Protein AF-A0A8S4AU99-F1 (afdb_monomer_lite)

Organism: NCBI:txid238744

Radius of gyration: 26.66 Å; chains: 1; bounding box: 65×85×86 Å

Sequence (370 aa):
MPTTNRIISEPRKADKIKKSKTGKPPAEKIPVYEPNIPEPKRRADLIKFWINLSMDDRTANKALWITEGGAKVARMTDSVTCPVLDRPERYEYAPQVLCKEGIMGFRGYWEVDFSGWVVVGVAYEGAGRRNIDGPCGFGENEESWGLEWSGSSYHVWHKGQNTAITDIPKFSTIGVYLDQPAGILKFYAVEEVKGGEESTGAREVKLLQQIRSTFKEKMVPDWIHLSLDEKTANKMLWISDSGSKVCRKNREISPVLDRPERYECSPQVVCKEQIWNSRAYWEVTHTGWVVIGATYEDAGRRAESGQCGLGENEESWGLCWSGMRYEVWFTGVHKDISNIPFFSTIGVYIDQPAGIISYYAVTCEGTQRE

Secondary structure (DSSP, 8-state):
-------PPPPPPPP----PPPPPPPPP-PPPP-TTPPPP-SHHHHGGGB----B-TTTS-TTEEEEGGGTEEEEPPTT----PPP-TTS-SSSS---BS--BSSSEEEEEEE--SSEEEEEEETT---STTSS--STTTSTTEEEEEE-SSSEEEEETTEEEEE-S-PPPSEEEEEEETTTTEEEEEEEEE---SSS----EEEEEEEEEE----S-EEE------B-TTTS-TTEEE-TTSS-EEE-SS--------TTS-SSS----BSS---SSEEEEEEE--SS-EEEEE-TT---SGGGS--STTSSTTEEEEEE-SSSEEEEETTEEEEETT----SEEEEEEEGGGTEEEEEE-----S---

Foldseek 3Di:
DDDDDDDDDDDDDDDDDDDDDDDDPDDDDADDDDPPDDDDDKPVRQCVQEDDWFWDLQAAEQQKDADDRRNAIAGHDPQDGHPDDDHQNYQHPDRWTWTPDWDDNFKYKDKAFDDDKDKKWKFFSPQHRYCVSPDRDAQCCQGHWIWIDGVQFIWTHHVNDIDTQPPDDDARMKMWIDPQQQQKIWIWRKDFDDDPPPDDRDIITDTRDMDGDNRDHIMIIIHHDFAWDPLAFEQQWDAPPRRPDIDGHDPDGHPDDNDQNYAYPDRDTGGPDDDPQAKDKDKDQADDWDWDWDFDSPQDRDPVRPDHDALLQQGHWTWIDPPQFIWIHHHRDIDTDPPDDDARMKMWIDDVVVVDIDIDRGDPDPDDDD

pLDDT: mean 72.45, std 17.87, range [27.23, 95.94]

Structure (mmCIF, N/CA/C/O backbone):
data_AF-A0A8S4AU99-F1
#
_entry.id   AF-A0A8S4AU99-F1
#
loop_
_atom_site.group_PDB
_atom_site.id
_atom_site.type_symbol
_atom_site.label_atom_id
_atom_site.label_alt_id
_atom_site.label_comp_id
_atom_site.label_asym_id
_atom_site.label_entity_id
_atom_site.label_seq_id
_atom_site.pdbx_PDB_ins_code
_atom_site.Cartn_x
_atom_site.Cartn_y
_atom_site.Cartn_z
_atom_site.occupancy
_atom_site.B_iso_or_equiv
_atom_site.auth_seq_id
_atom_site.auth_comp_id
_atom_site.auth_asym_id
_atom_site.auth_atom_id
_atom_site.pdbx_PDB_model_num
ATOM 1 N N . MET A 1 1 ? 13.897 -63.718 -58.866 1.00 27.23 1 MET A N 1
ATOM 2 C CA . MET A 1 1 ? 13.607 -64.092 -57.460 1.00 27.23 1 MET A CA 1
ATOM 3 C C . MET A 1 1 ? 13.003 -62.872 -56.750 1.00 27.23 1 MET A C 1
ATOM 5 O O . MET A 1 1 ? 13.193 -61.782 -57.282 1.00 27.23 1 MET A O 1
ATOM 9 N N . PRO A 1 2 ? 12.232 -63.028 -55.654 1.00 38.88 2 PRO A N 1
ATOM 10 C CA . PRO A 1 2 ? 11.671 -61.908 -54.861 1.00 38.88 2 PRO A CA 1
ATOM 11 C C . PRO A 1 2 ? 12.783 -61.184 -54.049 1.00 38.88 2 PRO A C 1
ATOM 13 O O . PRO A 1 2 ? 13.935 -61.596 -54.154 1.00 38.88 2 PRO A O 1
ATOM 16 N N . THR A 1 3 ? 12.593 -60.105 -53.266 1.00 28.48 3 THR A N 1
ATOM 17 C CA . THR A 1 3 ? 11.414 -59.444 -52.616 1.00 28.48 3 THR A CA 1
ATOM 18 C C . THR A 1 3 ? 11.691 -57.891 -52.570 1.00 28.48 3 THR A C 1
ATOM 20 O O . THR A 1 3 ? 12.638 -57.477 -53.228 1.00 28.48 3 THR A O 1
ATOM 23 N N . THR A 1 4 ? 11.019 -56.903 -51.931 1.00 31.98 4 THR A N 1
ATOM 24 C CA . THR A 1 4 ? 10.083 -56.779 -50.777 1.00 31.98 4 THR A CA 1
ATOM 25 C C . THR A 1 4 ? 9.266 -55.452 -50.811 1.00 31.98 4 THR A C 1
ATOM 27 O O . THR A 1 4 ? 9.639 -54.512 -51.501 1.00 31.98 4 THR A O 1
ATOM 30 N N . ASN A 1 5 ? 8.193 -55.387 -50.005 1.00 28.52 5 ASN A N 1
ATOM 31 C CA . ASN A 1 5 ? 7.402 -54.256 -49.439 1.00 28.52 5 ASN A CA 1
ATOM 32 C C . ASN A 1 5 ? 8.064 -52.845 -49.393 1.00 28.52 5 ASN A C 1
ATOM 34 O O . ASN A 1 5 ? 9.260 -52.739 -49.146 1.00 28.52 5 ASN A O 1
ATOM 38 N N . ARG A 1 6 ? 7.333 -51.713 -49.472 1.00 29.39 6 ARG A N 1
ATOM 39 C CA . ARG A 1 6 ? 6.205 -51.258 -48.606 1.00 29.39 6 ARG A CA 1
ATOM 40 C C . ARG A 1 6 ? 5.215 -50.342 -49.365 1.00 29.39 6 ARG A C 1
ATOM 42 O O . ARG A 1 6 ? 5.647 -49.503 -50.138 1.00 29.39 6 ARG A O 1
ATOM 49 N N . ILE A 1 7 ? 3.900 -50.588 -49.297 1.00 32.59 7 ILE A N 1
ATOM 50 C CA . ILE A 1 7 ? 2.902 -50.035 -48.337 1.00 32.59 7 ILE A CA 1
ATOM 51 C C . ILE A 1 7 ? 2.692 -48.511 -48.463 1.00 32.59 7 ILE A C 1
ATOM 53 O O . ILE A 1 7 ? 3.580 -47.722 -48.160 1.00 32.59 7 ILE A O 1
ATOM 57 N N . ILE A 1 8 ? 1.470 -48.134 -48.862 1.00 33.22 8 ILE A N 1
ATOM 58 C CA . ILE A 1 8 ? 0.959 -46.762 -49.039 1.00 33.22 8 ILE A CA 1
ATOM 59 C C . ILE A 1 8 ? 0.275 -46.295 -47.741 1.00 33.22 8 ILE A C 1
ATOM 61 O O . ILE A 1 8 ? -0.344 -47.097 -47.046 1.00 33.22 8 ILE A O 1
ATOM 65 N N . SER A 1 9 ? 0.372 -45.004 -47.415 1.00 30.64 9 SER A N 1
ATOM 66 C CA . SER A 1 9 ? -0.235 -44.388 -46.224 1.00 30.64 9 SER A CA 1
ATOM 67 C C . SER A 1 9 ? -1.614 -43.764 -46.495 1.00 30.64 9 SER A C 1
ATOM 69 O O . SER A 1 9 ? -1.749 -42.954 -47.412 1.00 30.64 9 SER A O 1
ATOM 71 N N . GLU A 1 10 ? -2.601 -44.054 -45.647 1.00 30.95 10 GLU A N 1
ATOM 72 C CA . GLU A 1 10 ? -3.920 -43.397 -45.647 1.00 30.95 10 GLU A CA 1
ATOM 73 C C . GLU A 1 10 ? -3.901 -41.962 -45.057 1.00 30.95 10 GLU A C 1
ATOM 75 O O . GLU A 1 10 ? -3.044 -41.641 -44.226 1.00 30.95 10 GLU A O 1
ATOM 80 N N . PRO A 1 11 ? -4.856 -41.085 -45.437 1.00 32.28 11 PRO A N 1
ATOM 81 C CA . PRO A 1 11 ? -4.987 -39.739 -44.877 1.00 32.28 11 PRO A CA 1
ATOM 82 C C . PRO A 1 11 ? -5.592 -39.732 -43.460 1.00 32.28 11 PRO A C 1
ATOM 84 O O . PRO A 1 11 ? -6.399 -40.581 -43.082 1.00 32.28 11 PRO A O 1
ATOM 87 N N . ARG A 1 12 ? -5.225 -38.719 -42.663 1.00 30.80 12 ARG A N 1
ATOM 88 C CA . ARG A 1 12 ? -5.633 -38.586 -41.252 1.00 30.80 12 ARG A CA 1
ATOM 89 C C . ARG A 1 12 ? -7.130 -38.280 -41.107 1.00 30.80 12 ARG A C 1
ATOM 91 O O . ARG A 1 12 ? -7.654 -37.395 -41.780 1.00 30.80 12 ARG A O 1
ATOM 98 N N . LYS A 1 13 ? -7.796 -38.947 -40.156 1.00 31.39 13 LYS A N 1
ATOM 99 C CA . LYS A 1 13 ? -9.152 -38.588 -39.702 1.00 31.39 13 LYS A CA 1
ATOM 100 C C . LYS A 1 13 ? -9.137 -37.238 -38.974 1.00 31.39 13 LYS A C 1
ATOM 102 O O . LYS A 1 13 ? -8.178 -36.921 -38.275 1.00 31.39 13 LYS A O 1
ATOM 107 N N . ALA A 1 14 ? -10.217 -36.473 -39.118 1.00 31.61 14 ALA A N 1
ATOM 108 C CA . ALA A 1 14 ? -10.434 -35.225 -38.392 1.00 31.61 14 ALA A CA 1
ATOM 109 C C . ALA A 1 14 ? -11.326 -35.466 -37.165 1.00 31.61 14 ALA A C 1
ATOM 111 O O . ALA A 1 14 ? -12.480 -35.873 -37.317 1.00 31.61 14 ALA A O 1
ATOM 112 N N . ASP A 1 15 ? -10.809 -35.180 -35.969 1.00 32.09 15 ASP A N 1
ATOM 113 C CA . ASP A 1 15 ? -11.562 -35.287 -34.718 1.00 32.09 15 ASP A CA 1
ATOM 114 C C . ASP A 1 15 ? -12.138 -33.943 -34.255 1.00 32.09 15 ASP A C 1
ATOM 116 O O . ASP A 1 15 ? -11.534 -32.878 -34.399 1.00 32.09 15 ASP A O 1
ATOM 120 N N . LYS A 1 16 ? -13.358 -33.990 -33.714 1.00 30.78 16 LYS A N 1
ATOM 121 C CA . LYS A 1 16 ? -14.162 -32.799 -33.409 1.00 30.78 16 LYS A CA 1
ATOM 122 C C . LYS A 1 16 ? -13.899 -32.306 -31.988 1.00 30.78 16 LYS A C 1
ATOM 124 O O . LYS A 1 16 ? -14.446 -32.856 -31.032 1.00 30.78 16 LYS A O 1
ATOM 129 N N . ILE A 1 17 ? -13.148 -31.211 -31.850 1.00 31.06 17 ILE A N 1
ATOM 130 C CA . ILE A 1 17 ? -12.998 -30.510 -30.567 1.00 31.06 17 ILE A CA 1
ATOM 131 C C . ILE A 1 17 ? -14.374 -29.997 -30.109 1.00 31.06 17 ILE A C 1
ATOM 133 O O . ILE A 1 17 ? -14.961 -29.094 -30.708 1.00 31.06 17 ILE A O 1
ATOM 137 N N . LYS A 1 18 ? -14.899 -30.580 -29.026 1.00 31.16 18 LYS A N 1
ATOM 138 C CA . LYS A 1 18 ? -16.111 -30.092 -28.356 1.00 31.16 18 LYS A CA 1
ATOM 139 C C . LYS A 1 18 ? -15.797 -28.757 -27.680 1.00 31.16 18 LYS A C 1
ATOM 141 O O . LYS A 1 18 ? -14.946 -28.713 -26.797 1.00 31.16 18 LYS A O 1
ATOM 146 N N . LYS A 1 19 ? -16.524 -27.691 -28.032 1.00 29.27 19 LYS A N 1
ATOM 147 C CA . LYS A 1 19 ? -16.517 -26.446 -27.247 1.00 29.27 19 LYS A CA 1
ATOM 148 C C . LYS A 1 19 ? -17.006 -26.752 -25.828 1.00 29.27 19 LYS A C 1
ATOM 150 O O . LYS A 1 19 ? -18.176 -27.091 -25.645 1.00 29.27 19 LYS A O 1
ATOM 155 N N . SER A 1 20 ? -16.131 -26.625 -24.835 1.00 27.70 20 SER A N 1
ATOM 156 C CA . SER A 1 20 ? -16.547 -26.535 -23.438 1.00 27.70 20 SER A CA 1
ATOM 157 C C . SER A 1 20 ? -17.371 -25.258 -23.251 1.00 27.70 20 SER A C 1
ATOM 159 O O . SER A 1 20 ? -17.060 -24.208 -23.815 1.00 27.70 20 SER A O 1
ATOM 161 N N . LYS A 1 21 ? -18.459 -25.341 -22.480 1.00 32.44 21 LYS A N 1
ATOM 162 C CA . LYS A 1 21 ? -19.180 -24.141 -22.046 1.00 32.44 21 LYS A CA 1
ATOM 163 C C . LYS A 1 21 ? -18.336 -23.468 -20.970 1.00 32.44 21 LYS A C 1
ATOM 165 O O . LYS A 1 21 ? -18.027 -24.106 -19.967 1.00 32.44 21 LYS A O 1
ATOM 170 N N . THR A 1 22 ? -17.981 -22.203 -21.167 1.00 30.56 22 THR A N 1
ATOM 171 C CA . THR A 1 22 ? -17.376 -21.381 -20.118 1.00 30.56 22 THR A CA 1
ATOM 172 C C . THR A 1 22 ? -18.358 -21.265 -18.955 1.00 30.56 22 THR A C 1
ATOM 174 O O . THR A 1 22 ? -19.468 -20.754 -19.106 1.00 30.56 22 THR A O 1
ATOM 177 N N . GLY A 1 23 ? -17.971 -21.797 -17.796 1.00 31.23 23 GLY A N 1
ATOM 178 C CA . GLY A 1 23 ? -18.739 -21.620 -16.571 1.00 31.23 23 GLY A CA 1
ATOM 179 C C . GLY A 1 23 ? -18.738 -20.147 -16.176 1.00 31.23 23 GLY A C 1
ATOM 180 O O . GLY A 1 23 ? -17.686 -19.510 -16.167 1.00 31.23 23 GLY A O 1
ATOM 181 N N . LYS A 1 24 ? -19.912 -19.606 -15.840 1.00 31.83 24 LYS A N 1
ATOM 182 C CA . LYS A 1 24 ? -20.001 -18.326 -15.127 1.00 31.83 24 LYS A CA 1
ATOM 183 C C . LYS A 1 24 ? -19.237 -18.487 -13.798 1.00 31.83 24 LYS A C 1
ATOM 185 O O . LYS A 1 24 ? -19.413 -19.539 -13.175 1.00 31.83 24 LYS A O 1
ATOM 190 N N . PRO A 1 25 ? -18.404 -17.521 -13.364 1.00 32.78 25 PRO A N 1
ATOM 191 C CA . PRO A 1 25 ? -17.735 -17.622 -12.069 1.00 32.78 25 PRO A CA 1
ATOM 192 C C . PRO A 1 25 ? -18.773 -17.822 -10.951 1.00 32.78 25 PRO A C 1
ATOM 194 O O . PRO A 1 25 ? -19.897 -17.312 -11.071 1.00 32.78 25 PRO A O 1
ATOM 197 N N . PRO A 1 26 ? -18.445 -18.589 -9.895 1.00 35.19 26 PRO A N 1
ATOM 198 C CA . PRO A 1 26 ? -19.359 -18.795 -8.782 1.00 35.19 26 PRO A CA 1
ATOM 199 C C . PRO A 1 26 ? -19.683 -17.443 -8.143 1.00 35.19 26 PRO A C 1
ATOM 201 O O . PRO A 1 26 ? -18.787 -16.642 -7.897 1.00 35.19 26 PRO A O 1
ATOM 204 N N . ALA A 1 27 ? -20.966 -17.187 -7.886 1.00 44.88 27 ALA A N 1
ATOM 205 C CA . ALA A 1 27 ? -21.367 -15.989 -7.161 1.00 44.88 27 ALA A CA 1
ATOM 206 C C . ALA A 1 27 ? -20.804 -16.044 -5.734 1.00 44.88 27 ALA A C 1
ATOM 208 O O . ALA A 1 27 ? -20.945 -17.068 -5.056 1.00 44.88 27 ALA A O 1
ATOM 209 N N . GLU A 1 28 ? -20.185 -14.952 -5.287 1.00 49.34 28 GLU A N 1
ATOM 210 C CA . GLU A 1 28 ? -19.717 -14.823 -3.911 1.00 49.34 28 GLU A CA 1
ATOM 211 C C . GLU A 1 28 ? -20.891 -14.994 -2.945 1.00 49.34 28 GLU A C 1
ATOM 213 O O . GLU A 1 28 ? -21.946 -14.366 -3.077 1.00 49.34 28 GLU A O 1
ATOM 218 N N . LYS A 1 29 ? -20.717 -15.887 -1.970 1.00 56.94 29 LYS A N 1
ATOM 219 C CA . LYS A 1 29 ? -21.713 -16.115 -0.927 1.00 56.94 29 LYS A CA 1
ATOM 220 C C . LYS A 1 29 ? -21.550 -15.036 0.135 1.00 56.94 29 LYS A C 1
ATOM 222 O O . LYS A 1 29 ? -20.785 -15.223 1.078 1.00 56.94 29 LYS A O 1
ATOM 227 N N . ILE A 1 30 ? -22.272 -13.930 -0.036 1.00 59.91 30 ILE A N 1
ATOM 228 C CA . ILE A 1 30 ? -22.380 -12.869 0.973 1.00 59.91 30 ILE A CA 1
ATOM 229 C C . ILE A 1 30 ? -22.735 -13.516 2.330 1.00 59.91 30 ILE A C 1
ATOM 231 O O . ILE A 1 30 ? -23.702 -14.287 2.383 1.00 59.91 30 ILE A O 1
ATOM 235 N N . PRO A 1 31 ? -21.973 -13.255 3.411 1.00 67.38 31 PRO A N 1
ATOM 236 C CA . PRO A 1 31 ? -22.281 -13.781 4.738 1.00 67.38 31 PRO A CA 1
ATOM 237 C C . PRO A 1 31 ? -23.681 -13.368 5.209 1.00 67.38 31 PRO A C 1
ATOM 239 O O . PRO A 1 31 ? -24.124 -12.248 4.960 1.00 67.38 31 PRO A O 1
ATOM 242 N N . VAL A 1 32 ? -24.374 -14.258 5.925 1.00 75.12 32 VAL A N 1
ATOM 243 C CA . VAL A 1 32 ? -25.681 -13.932 6.517 1.00 75.12 32 VAL A CA 1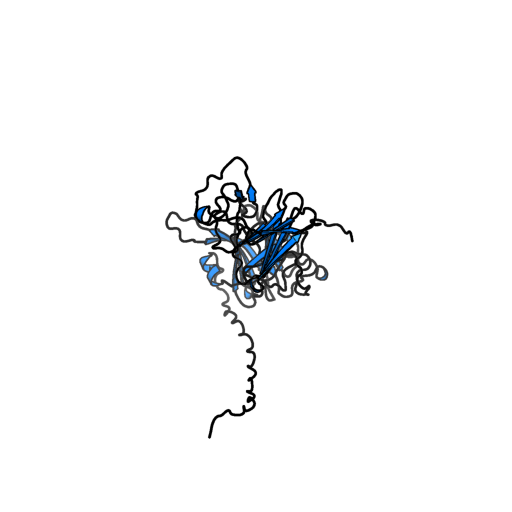
ATOM 244 C C . VAL A 1 32 ? -25.491 -12.852 7.582 1.00 75.12 32 VAL A C 1
ATOM 246 O O . VAL A 1 32 ? -24.692 -13.012 8.503 1.00 75.12 32 VAL A O 1
ATOM 249 N N . TYR A 1 33 ? -26.218 -11.743 7.452 1.00 85.56 33 TYR A N 1
ATOM 250 C CA . TYR A 1 33 ? -26.085 -10.609 8.357 1.00 85.56 33 TYR A CA 1
ATOM 251 C C . TYR A 1 33 ? -26.931 -10.770 9.624 1.00 85.56 33 TYR A C 1
ATOM 253 O O . TYR A 1 33 ? -28.161 -10.758 9.575 1.00 85.56 33 TYR A O 1
ATOM 261 N N . GLU A 1 34 ? -26.260 -10.846 10.772 1.00 83.69 34 GLU A N 1
ATOM 262 C CA . GLU A 1 34 ? -26.896 -10.814 12.090 1.00 83.69 34 GLU A CA 1
ATOM 263 C C . GLU A 1 34 ? -26.970 -9.364 12.617 1.00 83.69 34 GLU A C 1
ATOM 265 O O . GLU A 1 34 ? -25.926 -8.744 12.851 1.00 83.69 34 GLU A O 1
ATOM 270 N N . PRO A 1 35 ? -28.162 -8.772 12.808 1.00 85.25 35 PRO A N 1
ATOM 271 C CA . PRO A 1 35 ? -28.289 -7.444 13.405 1.00 85.25 35 PRO A CA 1
ATOM 272 C C . PRO A 1 35 ? -28.040 -7.478 14.923 1.00 85.25 35 PRO A C 1
ATOM 274 O O . PRO A 1 35 ? -28.258 -8.490 15.581 1.00 85.25 35 PRO A O 1
ATOM 277 N N . ASN A 1 36 ? -27.661 -6.330 15.493 1.00 81.75 36 ASN A N 1
ATOM 278 C CA . ASN A 1 36 ? -27.558 -6.093 16.944 1.00 81.75 36 ASN A CA 1
ATOM 279 C C . ASN A 1 36 ? -26.537 -6.956 17.721 1.00 81.75 36 ASN A C 1
ATOM 281 O O . ASN A 1 36 ? -26.619 -7.027 18.949 1.00 81.75 36 ASN A O 1
ATOM 285 N N . ILE A 1 37 ? -25.555 -7.575 17.054 1.00 83.75 37 ILE A N 1
ATOM 286 C CA . ILE A 1 37 ? -24.434 -8.214 17.763 1.00 83.75 37 ILE A CA 1
ATOM 287 C C . ILE A 1 37 ? -23.585 -7.160 18.509 1.00 83.75 37 ILE A C 1
ATOM 289 O O . ILE A 1 37 ? -23.495 -6.015 18.051 1.00 83.75 37 ILE A O 1
ATOM 293 N N . PRO A 1 38 ? -22.932 -7.502 19.637 1.00 82.56 38 PRO A N 1
ATOM 294 C CA . PRO A 1 38 ? -22.041 -6.576 20.334 1.00 82.56 38 PRO A CA 1
ATOM 295 C C . PRO A 1 38 ? -20.877 -6.112 19.446 1.00 82.56 38 PRO A C 1
ATOM 297 O O . PRO A 1 38 ? -20.191 -6.933 18.840 1.00 82.56 38 PRO A O 1
ATOM 300 N N . GLU A 1 39 ? -20.621 -4.800 19.399 1.00 82.06 39 GLU A N 1
ATOM 301 C CA . GLU A 1 39 ? -19.507 -4.244 18.617 1.00 82.06 39 GLU A CA 1
ATOM 302 C C . GLU A 1 39 ? -18.153 -4.816 19.098 1.00 82.06 39 GLU A C 1
ATOM 304 O O . GLU A 1 39 ? -17.866 -4.735 20.300 1.00 82.06 39 GLU A O 1
ATOM 309 N N . PRO A 1 40 ? -17.297 -5.347 18.201 1.00 83.75 40 PRO A N 1
ATOM 310 C CA . PRO A 1 40 ? -16.024 -5.956 18.582 1.00 83.75 40 PRO A CA 1
ATOM 311 C C . PRO A 1 40 ? -15.045 -4.933 19.182 1.00 83.75 40 PRO A C 1
ATOM 313 O O . PRO A 1 40 ? -14.966 -3.776 18.750 1.00 83.75 40 PRO A O 1
ATOM 316 N N . LYS A 1 41 ? -14.298 -5.367 20.208 1.00 81.00 41 LYS A N 1
ATOM 317 C CA . LYS A 1 41 ? -13.394 -4.509 21.004 1.00 81.00 41 LYS A CA 1
ATOM 318 C C . LYS A 1 41 ? -11.948 -5.000 21.095 1.00 81.00 41 LYS A C 1
ATOM 320 O O . LYS A 1 41 ? -11.081 -4.186 21.383 1.00 81.00 41 LYS A O 1
ATOM 325 N N . ARG A 1 42 ? -11.693 -6.293 20.874 1.00 84.62 42 ARG A N 1
ATOM 326 C CA . ARG A 1 42 ? -10.356 -6.914 20.879 1.00 84.62 42 ARG A CA 1
ATOM 327 C C . ARG A 1 42 ? -10.036 -7.490 19.508 1.00 84.62 42 ARG A C 1
ATOM 329 O O . ARG A 1 42 ? -10.956 -7.823 18.756 1.00 84.62 42 ARG A O 1
ATOM 336 N N . ARG A 1 43 ? -8.752 -7.700 19.205 1.00 87.19 43 ARG A N 1
ATOM 337 C CA . ARG A 1 43 ? -8.342 -8.252 17.901 1.00 87.19 43 ARG A CA 1
ATOM 338 C C . ARG A 1 43 ? -8.943 -9.640 17.652 1.00 87.19 43 ARG A C 1
ATOM 340 O O . ARG A 1 43 ? -9.435 -9.922 16.564 1.00 87.19 43 ARG A O 1
ATOM 347 N N . ALA A 1 44 ? -9.010 -10.464 18.700 1.00 85.75 44 ALA A N 1
ATOM 348 C CA . ALA A 1 44 ? -9.629 -11.791 18.674 1.00 85.75 44 ALA A CA 1
ATOM 349 C C . ALA A 1 44 ? -11.139 -11.788 18.338 1.00 85.75 44 ALA A C 1
ATOM 351 O O . ALA A 1 44 ? -11.670 -12.819 17.930 1.00 85.75 44 ALA A O 1
ATOM 352 N N . ASP A 1 45 ? -11.837 -10.656 18.488 1.00 85.81 45 ASP A N 1
ATOM 353 C CA . ASP A 1 45 ? -13.225 -10.498 18.039 1.00 85.81 45 ASP A CA 1
ATOM 354 C C . ASP A 1 45 ? -13.315 -9.945 16.614 1.00 85.81 45 ASP A C 1
ATOM 356 O O . ASP A 1 45 ? -14.204 -10.338 15.865 1.00 85.81 45 ASP A O 1
ATOM 360 N N . LEU A 1 46 ? -12.384 -9.071 16.226 1.00 86.31 46 LEU A N 1
ATOM 361 C CA . LEU A 1 46 ? -12.321 -8.468 14.892 1.00 86.31 46 LEU A CA 1
ATOM 362 C C . LEU A 1 46 ? -11.969 -9.491 13.801 1.00 86.31 46 LEU A C 1
ATOM 364 O O . LEU A 1 46 ? -12.617 -9.519 12.758 1.00 86.31 46 LEU A O 1
ATOM 368 N N . ILE A 1 47 ? -11.022 -10.398 14.072 1.00 87.31 47 ILE A N 1
ATOM 369 C CA . ILE A 1 47 ? -10.596 -11.468 13.145 1.00 87.31 47 ILE A CA 1
ATOM 370 C C . ILE A 1 47 ? -11.759 -12.394 12.734 1.00 87.31 47 ILE A C 1
ATOM 372 O O . ILE A 1 47 ? -11.724 -12.992 11.661 1.00 87.31 47 ILE A O 1
ATOM 376 N N . LYS A 1 48 ? -12.840 -12.473 13.522 1.00 83.12 48 LYS A N 1
ATOM 377 C CA . LYS A 1 48 ? -14.056 -13.239 13.174 1.00 83.12 48 LYS A CA 1
ATOM 378 C C . LYS A 1 48 ? -14.777 -12.691 11.930 1.00 83.12 48 LYS A C 1
ATOM 380 O O . LYS A 1 48 ? -15.595 -13.396 11.349 1.00 83.12 48 LYS A O 1
ATOM 385 N N . PHE A 1 49 ? -14.460 -11.459 11.526 1.00 86.19 49 PHE A N 1
ATOM 386 C CA . PHE A 1 49 ? -14.967 -10.787 10.328 1.00 86.19 49 PHE A CA 1
ATOM 387 C C . PHE A 1 49 ? -13.870 -10.579 9.271 1.00 86.19 49 PHE A C 1
ATOM 389 O O . PHE A 1 49 ? -14.040 -9.749 8.380 1.00 86.19 49 PHE A O 1
ATOM 396 N N . TRP A 1 50 ? -12.734 -11.284 9.384 1.00 87.25 50 TRP A N 1
ATOM 397 C CA . TRP A 1 50 ? -11.598 -11.118 8.478 1.00 87.25 50 TRP A CA 1
ATOM 398 C C . TRP A 1 50 ? -11.994 -11.350 7.016 1.00 87.25 50 TRP A C 1
ATOM 400 O O . TRP A 1 50 ? -12.577 -12.383 6.677 1.00 87.25 50 TRP A O 1
ATOM 410 N N . ILE A 1 51 ? -11.620 -10.411 6.150 1.00 85.88 51 ILE A N 1
ATOM 411 C CA . ILE A 1 51 ? -11.734 -10.534 4.699 1.00 85.88 51 ILE A CA 1
ATOM 412 C C . ILE A 1 51 ? -10.351 -10.490 4.056 1.00 85.88 51 ILE A C 1
ATOM 414 O O . ILE A 1 51 ? -9.491 -9.699 4.437 1.00 85.88 51 ILE A O 1
ATOM 418 N N . ASN A 1 52 ? -10.147 -11.339 3.052 1.00 81.25 52 ASN A N 1
ATOM 419 C CA . ASN A 1 52 ? -8.980 -11.242 2.186 1.00 81.25 52 ASN A CA 1
ATOM 420 C C . ASN A 1 52 ? -9.272 -10.204 1.101 1.00 81.25 52 ASN A C 1
ATOM 422 O O . ASN A 1 52 ? -10.349 -10.227 0.505 1.00 81.25 52 ASN A O 1
ATOM 426 N N . LEU A 1 53 ? -8.312 -9.319 0.856 1.00 85.19 53 LEU A N 1
ATOM 427 C CA . LEU A 1 53 ? -8.403 -8.233 -0.113 1.00 85.19 53 LEU A CA 1
ATOM 428 C C . LEU A 1 53 ? -7.291 -8.373 -1.154 1.00 85.19 53 LEU A C 1
ATOM 430 O O . LEU A 1 53 ? -6.206 -8.864 -0.843 1.00 85.19 53 LEU A O 1
ATOM 434 N N . SER A 1 54 ? -7.549 -7.931 -2.383 1.00 83.75 54 SER A N 1
ATOM 435 C CA . SER A 1 54 ? -6.564 -7.910 -3.457 1.00 83.75 54 SER A CA 1
ATOM 436 C C . SER A 1 54 ? -6.695 -6.655 -4.325 1.00 83.75 54 SER A C 1
ATOM 438 O O . SER A 1 54 ? -7.741 -6.356 -4.898 1.00 83.75 54 SER A O 1
ATOM 440 N N . MET A 1 55 ? -5.592 -5.934 -4.489 1.00 87.19 55 MET A N 1
ATOM 441 C CA . MET A 1 55 ? -5.509 -4.647 -5.189 1.00 87.19 55 MET A CA 1
ATOM 442 C C . MET A 1 55 ? -5.910 -4.741 -6.667 1.00 87.19 55 MET A C 1
ATOM 444 O O . MET A 1 55 ? -5.508 -5.673 -7.367 1.00 87.19 55 MET A O 1
ATOM 448 N N . ASP A 1 56 ? -6.695 -3.783 -7.154 1.00 88.00 56 ASP A N 1
ATOM 449 C CA . ASP A 1 56 ? -7.211 -3.723 -8.522 1.00 88.00 56 ASP A CA 1
ATOM 450 C C . ASP A 1 56 ? -6.329 -2.836 -9.421 1.00 88.00 56 ASP A C 1
ATOM 452 O O . ASP A 1 56 ? -6.352 -1.602 -9.340 1.00 88.00 56 ASP A O 1
ATOM 456 N N . ASP A 1 57 ? -5.586 -3.468 -10.334 1.00 84.06 57 ASP A N 1
ATOM 457 C CA . ASP A 1 57 ? -4.681 -2.826 -11.301 1.00 84.06 57 ASP A CA 1
ATOM 458 C C . ASP A 1 57 ? -5.389 -1.885 -12.285 1.00 84.06 57 ASP A C 1
ATOM 460 O O . ASP A 1 57 ? -4.748 -1.045 -12.927 1.00 84.06 57 ASP A O 1
ATOM 464 N N . ARG A 1 58 ? -6.717 -1.993 -12.401 1.00 85.31 58 ARG A N 1
ATOM 465 C CA . ARG A 1 58 ? -7.551 -1.070 -13.178 1.00 85.31 58 ARG A CA 1
ATOM 466 C C . ARG A 1 58 ? -7.691 0.284 -12.487 1.00 85.31 58 ARG A C 1
ATOM 468 O O . ARG A 1 58 ? -7.886 1.276 -13.179 1.00 85.31 58 ARG A O 1
ATOM 475 N N . THR A 1 59 ? -7.575 0.315 -11.158 1.00 88.19 59 THR A N 1
ATOM 476 C CA . THR A 1 59 ? -7.837 1.499 -10.326 1.00 88.19 59 THR A CA 1
ATOM 477 C C . THR A 1 59 ? -6.574 2.235 -9.891 1.00 88.19 59 THR A C 1
ATOM 479 O O . THR A 1 59 ? -6.591 3.460 -9.806 1.00 88.19 59 THR A O 1
ATOM 482 N N . ALA A 1 60 ? -5.470 1.507 -9.685 1.00 87.38 60 ALA A N 1
ATOM 483 C CA . ALA A 1 60 ? -4.215 2.060 -9.183 1.00 87.38 60 ALA A CA 1
ATOM 484 C C . ALA A 1 60 ? -3.694 3.240 -10.015 1.00 87.38 60 ALA A C 1
ATOM 486 O O . ALA A 1 60 ? -3.531 3.133 -11.233 1.00 87.38 60 ALA A O 1
ATOM 487 N N . ASN A 1 61 ? -3.397 4.357 -9.357 1.00 84.75 61 ASN A N 1
ATOM 488 C CA . ASN A 1 61 ? -2.769 5.514 -9.979 1.00 84.75 61 ASN A CA 1
ATOM 489 C C . ASN A 1 61 ? -1.440 5.152 -10.670 1.00 84.75 61 ASN A C 1
ATOM 491 O O . ASN A 1 61 ? -0.767 4.189 -10.312 1.00 84.75 61 ASN A O 1
ATOM 495 N N . LYS A 1 62 ? -1.040 5.945 -11.668 1.00 76.19 62 LYS A N 1
ATOM 496 C CA . LYS A 1 62 ? 0.141 5.682 -12.511 1.00 76.19 62 LYS A CA 1
ATOM 497 C C . LYS A 1 62 ? 1.476 5.732 -11.751 1.00 76.19 62 LYS A C 1
ATOM 499 O O . LYS A 1 62 ? 2.463 5.201 -12.256 1.00 76.19 62 LYS A O 1
ATOM 504 N N . ALA A 1 63 ? 1.501 6.338 -10.562 1.00 73.75 63 ALA A N 1
ATOM 505 C CA . ALA A 1 63 ? 2.630 6.329 -9.635 1.00 73.75 63 ALA A CA 1
ATOM 506 C C . ALA A 1 63 ? 2.565 5.189 -8.592 1.00 73.75 63 ALA A C 1
ATOM 508 O O . ALA A 1 63 ? 3.386 5.171 -7.679 1.00 73.75 63 ALA A O 1
ATOM 509 N N . LEU A 1 64 ? 1.614 4.250 -8.681 1.00 77.94 64 LEU A N 1
ATOM 510 C CA . LEU A 1 64 ? 1.520 3.079 -7.801 1.00 77.94 64 LEU A CA 1
ATOM 511 C C . LEU A 1 64 ? 1.846 1.774 -8.545 1.00 77.94 64 LEU A C 1
ATOM 513 O O . LEU A 1 64 ? 1.323 1.517 -9.628 1.00 77.94 64 LEU A O 1
ATOM 517 N N . TRP A 1 65 ? 2.650 0.903 -7.926 1.00 74.06 65 TRP A N 1
ATOM 518 C CA . TRP A 1 65 ? 2.983 -0.424 -8.459 1.00 74.06 65 TRP A CA 1
ATOM 519 C C . TRP A 1 65 ? 2.498 -1.546 -7.541 1.00 74.06 65 TRP A C 1
ATOM 521 O O . TRP A 1 65 ? 2.997 -1.680 -6.425 1.00 74.06 65 TRP A O 1
ATOM 531 N N . ILE A 1 66 ? 1.546 -2.361 -8.009 1.00 77.12 66 ILE A N 1
ATOM 532 C CA . ILE A 1 66 ? 1.001 -3.513 -7.267 1.00 77.12 66 ILE A CA 1
ATOM 533 C C . ILE A 1 66 ? 1.949 -4.712 -7.387 1.00 77.12 66 ILE A C 1
ATOM 535 O O . ILE A 1 66 ? 2.342 -5.090 -8.492 1.00 77.12 66 ILE A O 1
ATOM 539 N N . THR A 1 67 ? 2.280 -5.341 -6.262 1.00 75.69 67 THR A N 1
ATOM 540 C CA . THR A 1 67 ? 3.166 -6.512 -6.166 1.00 75.69 67 THR A CA 1
ATOM 541 C C . THR A 1 67 ? 2.514 -7.642 -5.352 1.00 75.69 67 THR A C 1
ATOM 543 O O . THR A 1 67 ? 1.337 -7.565 -4.991 1.00 75.69 67 THR A O 1
ATOM 546 N N . GLU A 1 68 ? 3.243 -8.746 -5.135 1.00 74.50 68 GLU A N 1
ATOM 547 C CA . GLU A 1 68 ? 2.821 -9.892 -4.302 1.00 74.50 68 GLU A CA 1
ATOM 548 C C . GLU A 1 68 ? 1.407 -10.412 -4.634 1.00 74.50 68 GLU A C 1
ATOM 550 O O . GLU A 1 68 ? 0.546 -10.579 -3.775 1.00 74.50 68 GLU A O 1
ATOM 555 N N . GLY A 1 69 ? 1.138 -10.614 -5.930 1.00 67.12 69 GLY A N 1
ATOM 556 C CA . GLY A 1 69 ? -0.139 -11.144 -6.427 1.00 67.12 69 GLY A CA 1
ATOM 557 C C . GLY A 1 69 ? -1.355 -10.229 -6.231 1.00 67.12 69 GLY A C 1
ATOM 558 O O . GLY A 1 69 ? -2.474 -10.647 -6.523 1.00 67.12 69 GLY A O 1
ATOM 559 N N . GLY A 1 70 ? -1.156 -8.995 -5.759 1.00 70.50 70 GLY A N 1
ATOM 560 C CA . GLY A 1 70 ? -2.227 -8.083 -5.362 1.00 70.50 70 GLY A CA 1
ATOM 561 C C . GLY A 1 70 ? -2.313 -7.819 -3.859 1.00 70.50 70 GLY A C 1
ATOM 562 O O . GLY A 1 70 ? -3.218 -7.098 -3.461 1.00 70.50 70 GLY A O 1
ATOM 563 N N . ALA A 1 71 ? -1.418 -8.365 -3.030 1.00 75.12 71 ALA A N 1
ATOM 564 C CA . ALA A 1 71 ? -1.417 -8.136 -1.580 1.00 75.12 71 ALA A CA 1
ATOM 565 C C . ALA A 1 71 ? -0.701 -6.840 -1.144 1.00 75.12 71 ALA A C 1
ATOM 567 O O . ALA A 1 71 ? -0.762 -6.466 0.023 1.00 75.12 71 ALA A O 1
ATOM 568 N N . LYS A 1 72 ? 0.020 -6.173 -2.056 1.00 80.94 72 LYS A N 1
ATOM 569 C CA . LYS A 1 72 ? 0.972 -5.105 -1.725 1.00 80.94 72 LYS A CA 1
ATOM 570 C C . LYS A 1 72 ? 1.049 -4.079 -2.853 1.00 80.94 72 LYS A C 1
ATOM 572 O O . LYS A 1 72 ? 0.791 -4.406 -4.011 1.00 80.94 72 LYS A O 1
ATOM 577 N N . VAL A 1 73 ? 1.408 -2.839 -2.535 1.00 79.25 73 VAL A N 1
ATOM 578 C CA . VAL A 1 73 ? 1.658 -1.778 -3.525 1.00 79.25 73 VAL A CA 1
ATOM 579 C C . VAL A 1 73 ? 2.724 -0.823 -2.993 1.00 79.25 73 VAL A C 1
ATOM 581 O O . VAL A 1 73 ? 2.876 -0.694 -1.781 1.00 79.25 73 VAL A O 1
ATOM 584 N N . ALA A 1 74 ? 3.454 -0.134 -3.867 1.00 75.75 74 ALA A N 1
ATOM 585 C CA . ALA A 1 74 ? 4.375 0.940 -3.490 1.00 75.75 74 ALA A CA 1
ATOM 586 C C . ALA A 1 74 ? 4.198 2.176 -4.382 1.00 75.75 74 ALA A C 1
ATOM 588 O O . ALA A 1 74 ? 3.833 2.042 -5.549 1.00 75.75 74 ALA A O 1
ATOM 589 N N . ARG A 1 75 ? 4.486 3.366 -3.837 1.00 69.75 75 ARG A N 1
ATOM 590 C CA . ARG A 1 75 ? 4.500 4.633 -4.584 1.00 69.75 75 ARG A CA 1
ATOM 591 C C . ARG A 1 75 ? 5.882 4.890 -5.207 1.00 69.75 75 ARG A C 1
ATOM 593 O O . ARG A 1 75 ? 6.899 4.728 -4.535 1.00 69.75 75 ARG A O 1
ATOM 600 N N . MET A 1 76 ? 5.893 5.293 -6.476 1.00 59.47 76 MET A N 1
ATOM 601 C CA . MET A 1 76 ? 7.053 5.765 -7.241 1.00 59.47 76 MET A CA 1
ATOM 602 C C . MET A 1 76 ? 7.531 7.151 -6.781 1.00 59.47 76 MET A C 1
ATOM 604 O O . MET A 1 76 ? 6.840 7.870 -6.058 1.00 59.47 76 MET A O 1
ATOM 608 N N . THR A 1 77 ? 8.715 7.548 -7.245 1.00 55.56 77 THR A N 1
ATOM 609 C CA . THR A 1 77 ? 9.131 8.955 -7.237 1.00 55.56 77 THR A CA 1
ATOM 610 C C . THR A 1 77 ? 8.298 9.751 -8.250 1.00 55.56 77 THR A C 1
ATOM 612 O O . THR A 1 77 ? 7.897 9.220 -9.283 1.00 55.56 77 THR A O 1
ATOM 615 N N . ASP A 1 78 ? 8.054 11.039 -7.990 1.00 48.19 78 ASP A N 1
ATOM 616 C CA . ASP A 1 78 ? 7.148 11.872 -8.809 1.00 48.19 78 ASP A CA 1
ATOM 617 C C . ASP A 1 78 ? 7.673 12.170 -10.238 1.00 48.19 78 ASP A C 1
ATOM 619 O O . ASP A 1 78 ? 7.025 12.867 -11.016 1.00 48.19 78 ASP A O 1
ATOM 623 N N . SER A 1 79 ? 8.849 11.640 -10.591 1.00 45.03 79 SER A N 1
ATOM 624 C CA . SER A 1 79 ? 9.493 11.729 -11.908 1.00 45.03 79 SER A CA 1
ATOM 625 C C . SER A 1 79 ? 9.177 10.566 -12.856 1.00 45.03 79 SER A C 1
ATOM 627 O O . SER A 1 79 ? 9.486 10.664 -14.042 1.00 45.03 79 SER A O 1
ATOM 629 N N . VAL A 1 80 ? 8.585 9.467 -12.372 1.00 45.03 80 VAL A N 1
ATOM 630 C CA . VAL A 1 80 ? 8.255 8.293 -13.198 1.00 45.03 80 VAL A CA 1
ATOM 631 C C . VAL A 1 80 ? 6.789 7.921 -13.019 1.00 45.03 80 VAL A C 1
ATOM 633 O O . VAL A 1 80 ? 6.266 7.864 -11.911 1.00 45.03 80 VAL A O 1
ATOM 636 N N . THR A 1 81 ? 6.122 7.629 -14.135 1.00 48.97 81 THR A N 1
ATOM 637 C CA . THR A 1 81 ? 4.808 6.980 -14.141 1.00 48.97 81 THR A CA 1
ATOM 638 C C . THR A 1 81 ? 4.895 5.693 -14.946 1.00 48.97 81 THR A C 1
ATOM 640 O O . THR A 1 81 ? 5.494 5.653 -16.021 1.00 48.97 81 THR A O 1
ATOM 643 N N . CYS A 1 82 ? 4.319 4.617 -14.418 1.00 45.44 82 CYS A N 1
ATOM 644 C CA . CYS A 1 82 ? 4.311 3.328 -15.097 1.00 45.44 82 CYS A CA 1
ATOM 645 C C . CYS A 1 82 ? 3.481 3.427 -16.397 1.00 45.44 82 CYS A C 1
ATOM 647 O O . CYS A 1 82 ? 2.408 4.042 -16.368 1.00 45.44 82 CYS A O 1
ATOM 649 N N . PRO A 1 83 ? 3.909 2.821 -17.528 1.00 56.44 83 PRO A N 1
ATOM 650 C CA . PRO A 1 83 ? 3.159 2.800 -18.789 1.00 56.44 83 PRO A CA 1
ATOM 651 C C . PRO A 1 83 ? 1.940 1.855 -18.729 1.00 56.44 83 PRO A C 1
ATOM 653 O O . PRO A 1 83 ? 1.779 0.934 -19.531 1.00 56.44 83 PRO A O 1
ATOM 656 N N . VAL A 1 84 ? 1.061 2.082 -17.753 1.00 60.72 84 VAL A N 1
ATOM 657 C CA . VAL A 1 84 ? -0.232 1.413 -17.613 1.00 60.72 84 VAL A CA 1
ATOM 658 C C . VAL A 1 84 ? -1.244 1.995 -18.596 1.00 60.72 84 VAL A C 1
ATOM 660 O O . VAL A 1 84 ? -1.256 3.195 -18.870 1.00 60.72 84 VAL A O 1
ATOM 663 N N . LEU A 1 85 ? -2.151 1.151 -19.092 1.00 60.69 85 LEU A N 1
ATOM 664 C CA . LEU A 1 85 ? -3.273 1.615 -19.906 1.00 60.69 85 LEU A CA 1
ATOM 665 C C . LEU A 1 85 ? -4.141 2.592 -19.099 1.00 60.69 85 LEU A C 1
ATOM 667 O O . LEU A 1 85 ? -4.615 2.255 -18.005 1.00 60.69 85 LEU A O 1
ATOM 671 N N . ASP A 1 86 ? -4.358 3.782 -19.661 1.00 70.75 86 ASP A N 1
ATOM 672 C CA . ASP A 1 86 ? -5.315 4.757 -19.141 1.00 70.75 86 ASP A CA 1
ATOM 673 C C . ASP A 1 86 ? -6.737 4.191 -19.243 1.00 70.75 86 ASP A C 1
ATOM 675 O O . ASP A 1 86 ? -7.091 3.544 -20.234 1.00 70.75 86 ASP A O 1
ATOM 679 N N . ARG A 1 87 ? -7.523 4.359 -18.180 1.00 78.06 87 ARG A N 1
ATOM 680 C CA . ARG A 1 87 ? -8.834 3.724 -18.006 1.00 78.06 87 ARG A CA 1
ATOM 681 C C . ARG A 1 87 ? -9.732 4.614 -17.138 1.00 78.06 87 ARG A C 1
ATOM 683 O O . ARG A 1 87 ? -9.205 5.210 -16.201 1.00 78.06 87 ARG A O 1
ATOM 690 N N . PRO A 1 88 ? -11.055 4.690 -17.390 1.00 77.44 88 PRO A N 1
ATOM 691 C CA . PRO A 1 88 ? -11.981 5.463 -16.556 1.00 77.44 88 PRO A CA 1
ATOM 692 C C . PRO A 1 88 ? -11.955 5.071 -15.074 1.00 77.44 88 PRO A C 1
ATOM 694 O O . PRO A 1 88 ? -12.175 5.912 -14.213 1.00 77.44 88 PRO A O 1
ATOM 697 N N . GLU A 1 89 ? -11.662 3.806 -14.770 1.00 82.12 89 GLU A N 1
ATOM 698 C CA . GLU A 1 89 ? -11.603 3.282 -13.407 1.00 82.12 89 GLU A CA 1
ATOM 699 C C . GLU A 1 89 ? -10.362 3.732 -12.615 1.00 82.12 89 GLU A C 1
ATOM 701 O O . GLU A 1 89 ? -10.319 3.489 -11.405 1.00 82.12 89 GLU A O 1
ATOM 706 N N . ARG A 1 90 ? -9.363 4.344 -13.269 1.00 86.19 90 ARG A N 1
ATOM 707 C CA . ARG A 1 90 ? -8.045 4.658 -12.699 1.00 86.19 90 ARG A CA 1
ATOM 708 C C . ARG A 1 90 ? -8.020 6.016 -11.998 1.00 86.19 90 ARG A C 1
ATOM 710 O O . ARG A 1 90 ? -8.460 7.008 -12.572 1.00 86.19 90 ARG A O 1
ATOM 717 N N . TYR A 1 91 ? -7.406 6.077 -10.814 1.00 81.31 91 TYR A N 1
ATOM 718 C CA . TYR A 1 91 ? -7.095 7.350 -10.163 1.00 81.31 91 TYR A CA 1
ATOM 719 C C . TYR A 1 91 ? -6.119 8.177 -11.001 1.00 81.31 91 TYR A C 1
ATOM 721 O O . TYR A 1 91 ? -5.001 7.745 -11.293 1.00 81.31 91 TYR A O 1
ATOM 729 N N . GLU A 1 92 ? -6.539 9.377 -11.391 1.00 77.31 92 GLU A N 1
ATOM 730 C CA . GLU A 1 92 ? -5.783 10.230 -12.313 1.00 77.31 92 GLU A CA 1
ATOM 731 C C . GLU A 1 92 ? -4.658 11.004 -11.620 1.00 77.31 92 GLU A C 1
ATOM 733 O O . GLU A 1 92 ? -3.544 11.053 -12.139 1.00 77.31 92 GLU A O 1
ATOM 738 N N . TYR A 1 93 ? -4.941 11.573 -10.444 1.00 71.56 93 TYR A N 1
ATOM 739 C CA . TYR A 1 93 ? -4.044 12.499 -9.745 1.00 71.56 93 TYR A CA 1
ATOM 740 C C . TYR A 1 93 ? -3.549 11.961 -8.398 1.00 71.56 93 TYR A C 1
ATOM 742 O O . TYR A 1 93 ? -2.342 11.873 -8.182 1.00 71.56 93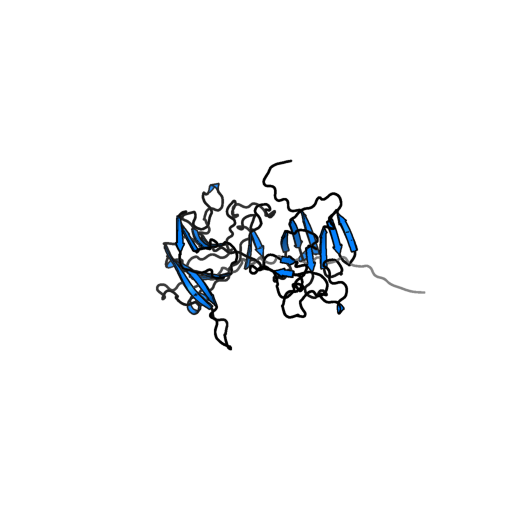 TYR A O 1
ATOM 750 N N . ALA A 1 94 ? -4.461 11.575 -7.500 1.00 75.38 94 ALA A N 1
ATOM 751 C CA . ALA A 1 94 ? -4.086 11.062 -6.186 1.00 75.38 94 ALA A CA 1
ATOM 752 C C . ALA A 1 94 ? -3.400 9.680 -6.299 1.00 75.38 94 ALA A C 1
ATOM 754 O O . ALA A 1 94 ? -3.881 8.835 -7.060 1.00 75.38 94 ALA A O 1
ATOM 755 N N . PRO A 1 95 ? -2.308 9.408 -5.555 1.00 79.38 95 PRO A N 1
ATOM 756 C CA . PRO A 1 95 ? -1.592 8.131 -5.585 1.00 79.38 95 PRO A CA 1
ATOM 757 C C . PRO A 1 95 ? -2.351 7.057 -4.785 1.00 79.38 95 PRO A C 1
ATOM 759 O O . PRO A 1 95 ? -1.926 6.656 -3.706 1.00 79.38 95 PRO A O 1
ATOM 762 N N . GLN A 1 96 ? -3.489 6.624 -5.331 1.00 87.69 96 GLN A N 1
ATOM 763 C CA . GLN A 1 96 ? -4.477 5.732 -4.715 1.00 87.69 96 GLN A CA 1
ATOM 764 C C . GLN A 1 96 ? -4.777 4.497 -5.558 1.00 87.69 96 GLN A C 1
ATOM 766 O O . GLN A 1 96 ? -4.561 4.476 -6.774 1.00 87.69 96 GLN A O 1
ATOM 771 N N . VAL A 1 97 ? -5.331 3.478 -4.910 1.00 91.00 97 VAL A N 1
ATOM 772 C CA . VAL A 1 97 ? -5.820 2.236 -5.511 1.00 91.00 97 VAL A CA 1
ATOM 773 C C . VAL A 1 97 ? -7.067 1.772 -4.747 1.00 91.00 97 VAL A C 1
ATOM 775 O O . VAL A 1 97 ? -7.397 2.294 -3.688 1.00 91.00 97 VAL A O 1
ATOM 778 N N . LEU A 1 98 ? -7.819 0.842 -5.328 1.00 92.00 98 LEU A N 1
ATOM 779 C CA . LEU A 1 98 ? -8.918 0.138 -4.677 1.00 92.00 98 LEU A CA 1
ATOM 780 C C . LEU A 1 98 ? -8.646 -1.367 -4.682 1.00 92.00 98 LEU A C 1
ATOM 782 O O . LEU A 1 98 ? -8.023 -1.888 -5.609 1.00 92.00 98 LEU A O 1
ATOM 786 N N . CYS A 1 99 ? -9.159 -2.097 -3.696 1.00 90.12 99 CYS A N 1
ATOM 787 C CA . CYS A 1 99 ? -9.280 -3.553 -3.787 1.00 90.12 99 CYS A CA 1
ATOM 788 C C . CYS A 1 99 ? -10.374 -3.968 -4.799 1.00 90.12 99 CYS A C 1
ATOM 790 O O . CYS A 1 99 ? -11.220 -3.166 -5.193 1.00 90.12 99 CYS A O 1
ATOM 792 N N . LYS A 1 100 ? -10.374 -5.231 -5.241 1.00 87.38 100 LYS A N 1
ATOM 793 C CA . LYS A 1 100 ? -11.415 -5.773 -6.145 1.00 87.38 100 LYS A CA 1
ATOM 794 C C . LYS A 1 100 ? -12.697 -6.127 -5.388 1.00 87.38 100 LYS A C 1
ATOM 796 O O . LYS A 1 100 ? -13.805 -6.057 -5.924 1.00 87.38 100 LYS A O 1
ATOM 801 N N . GLU A 1 101 ? -12.516 -6.559 -4.150 1.00 88.00 101 GLU A N 1
ATOM 802 C CA . GLU A 1 101 ? -13.534 -6.992 -3.211 1.00 88.00 101 GLU A CA 1
ATOM 803 C C . GLU A 1 101 ? -14.177 -5.759 -2.564 1.00 88.00 1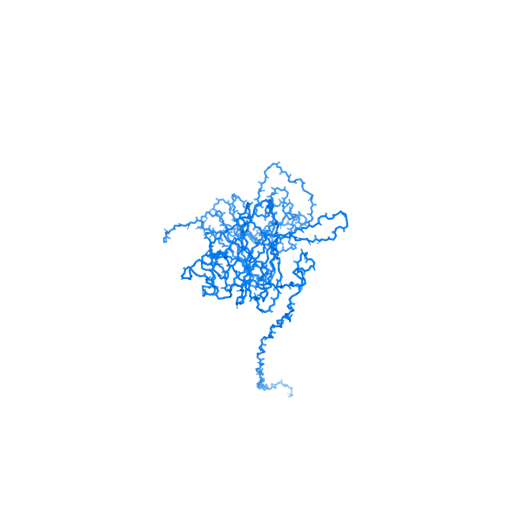01 GLU A C 1
ATOM 805 O O . GLU A 1 101 ? -13.501 -4.775 -2.265 1.00 88.00 101 GLU A O 1
ATOM 810 N N . GLY A 1 102 ? -15.488 -5.796 -2.321 1.00 86.88 102 GLY A N 1
ATOM 811 C CA . GLY A 1 102 ? -16.169 -4.681 -1.669 1.00 86.88 102 GLY A CA 1
ATOM 812 C C . GLY A 1 102 ? -17.368 -5.110 -0.838 1.00 86.88 102 GLY A C 1
ATOM 813 O O . GLY A 1 102 ? -18.035 -6.104 -1.123 1.00 86.88 102 GLY A O 1
ATOM 814 N N . ILE A 1 103 ? -17.615 -4.345 0.217 1.00 85.38 103 ILE A N 1
ATOM 815 C CA . ILE A 1 103 ? -18.479 -4.702 1.334 1.00 85.38 103 ILE A CA 1
ATOM 816 C C . ILE A 1 103 ? -19.865 -4.096 1.113 1.00 85.38 103 ILE A C 1
ATOM 818 O O . ILE A 1 103 ? -20.024 -2.876 1.058 1.00 85.38 103 ILE A O 1
ATOM 822 N N . MET A 1 104 ? -20.874 -4.960 0.991 1.00 86.44 104 MET A N 1
ATOM 823 C CA . MET A 1 104 ? -22.281 -4.588 0.830 1.00 86.44 104 MET A CA 1
ATOM 824 C C . MET A 1 104 ? -23.169 -5.665 1.460 1.00 86.44 104 MET A C 1
ATOM 826 O O . MET A 1 104 ? -23.171 -6.810 1.017 1.00 86.44 104 MET A O 1
ATOM 830 N N . GLY A 1 105 ? -23.923 -5.311 2.499 1.00 83.25 105 GLY A N 1
ATOM 831 C CA . GLY A 1 105 ? -24.806 -6.224 3.226 1.00 83.25 105 GLY A CA 1
ATOM 832 C C . GLY A 1 105 ? -24.139 -7.049 4.334 1.00 83.25 105 GLY A C 1
ATOM 833 O O . GLY A 1 105 ? -24.822 -7.868 4.938 1.00 83.25 105 GLY A O 1
ATOM 834 N N . PHE A 1 106 ? -22.844 -6.864 4.623 1.00 86.12 106 PHE A N 1
ATOM 835 C CA . PHE A 1 106 ? -22.107 -7.668 5.612 1.00 86.12 106 PHE A CA 1
ATOM 836 C C . PHE A 1 106 ? -21.035 -6.866 6.381 1.00 86.12 106 PHE A C 1
ATOM 838 O O . PHE A 1 106 ? -20.942 -5.643 6.251 1.00 86.12 106 PHE A O 1
ATOM 845 N N . ARG A 1 107 ? -20.256 -7.567 7.221 1.00 88.50 107 ARG A N 1
ATOM 846 C CA . ARG A 1 107 ? -19.151 -7.029 8.035 1.00 88.50 107 ARG A CA 1
ATOM 847 C C . ARG A 1 107 ? -17.794 -7.449 7.486 1.00 88.50 107 ARG A C 1
ATOM 849 O O . ARG A 1 107 ? -17.598 -8.637 7.247 1.00 88.50 107 ARG A O 1
ATOM 856 N N . GLY A 1 108 ? -16.861 -6.510 7.372 1.00 88.94 108 GLY A N 1
ATOM 857 C CA . GLY A 1 108 ? -15.471 -6.782 7.006 1.00 88.94 108 GLY A CA 1
ATOM 858 C C . GLY A 1 108 ? -14.483 -6.258 8.046 1.00 88.94 108 GLY A C 1
ATOM 859 O O . GLY A 1 108 ? -14.686 -5.185 8.615 1.00 88.94 108 GLY A O 1
ATOM 860 N N . TYR A 1 109 ? -13.407 -7.009 8.263 1.00 92.81 109 TYR A N 1
ATOM 861 C CA . TYR A 1 109 ? -12.212 -6.585 8.987 1.00 92.81 109 TYR A CA 1
ATOM 862 C C . TYR A 1 109 ? -10.957 -6.923 8.180 1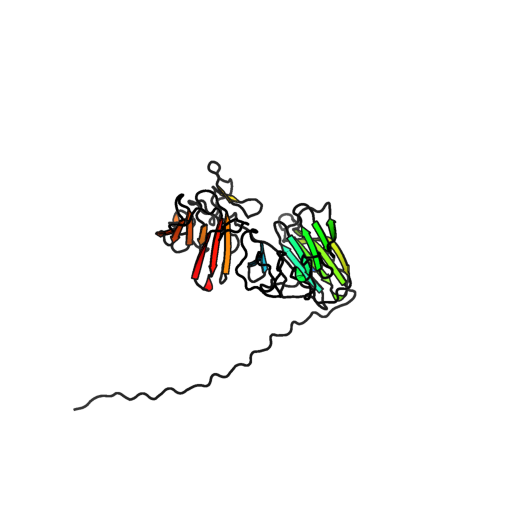.00 92.81 109 TYR A C 1
ATOM 864 O O . TYR A 1 109 ? -10.864 -8.012 7.619 1.00 92.81 109 TYR A O 1
ATOM 872 N N . TRP A 1 110 ? -9.993 -6.009 8.136 1.00 93.81 110 TRP A N 1
ATOM 873 C CA . TRP A 1 110 ? -8.678 -6.239 7.539 1.00 93.81 110 TRP A CA 1
ATOM 874 C C . TRP A 1 110 ? -7.608 -5.429 8.275 1.00 93.81 110 TRP A C 1
ATOM 876 O O . TRP A 1 110 ? -7.918 -4.483 9.003 1.00 93.81 110 TRP A O 1
ATOM 886 N N . GLU A 1 111 ? -6.345 -5.805 8.092 1.00 93.81 111 GLU A N 1
ATOM 887 C CA . GLU A 1 111 ? -5.180 -5.106 8.639 1.00 93.81 111 GLU A CA 1
ATOM 888 C C . GLU A 1 111 ? -4.210 -4.752 7.513 1.00 93.81 111 GLU A C 1
ATOM 890 O O . GLU A 1 111 ? -3.919 -5.595 6.669 1.00 93.81 111 GLU A O 1
ATOM 895 N N . VAL A 1 112 ? -3.720 -3.513 7.522 1.00 91.56 112 VAL A N 1
ATOM 896 C CA . VAL A 1 112 ? -2.781 -2.943 6.552 1.00 91.56 112 VAL A CA 1
ATOM 897 C C . VAL A 1 112 ? -1.453 -2.676 7.253 1.00 91.56 112 VAL A C 1
ATOM 899 O O . VAL A 1 112 ? -1.367 -1.767 8.081 1.00 91.56 112 VAL A O 1
ATOM 902 N N . ASP A 1 113 ? -0.426 -3.460 6.928 1.00 91.31 113 ASP A N 1
ATOM 903 C CA . ASP A 1 113 ? 0.959 -3.200 7.343 1.00 91.31 113 ASP A CA 1
ATOM 904 C C . ASP A 1 113 ? 1.573 -2.134 6.415 1.00 91.31 113 ASP A C 1
ATOM 906 O O . ASP A 1 113 ? 1.567 -2.298 5.195 1.00 91.31 113 ASP A O 1
ATOM 910 N N . PHE A 1 114 ? 2.101 -1.038 6.976 1.00 83.31 114 PHE A N 1
ATOM 911 C CA . PHE A 1 114 ? 2.499 0.155 6.218 1.00 83.31 114 PHE A CA 1
ATOM 912 C C . PHE A 1 114 ? 3.830 0.783 6.671 1.00 83.31 114 PHE A C 1
ATOM 914 O O . PHE A 1 114 ? 4.269 0.691 7.823 1.00 83.31 114 PHE A O 1
ATOM 921 N N . SER A 1 115 ? 4.473 1.515 5.760 1.00 78.94 115 SER A N 1
ATOM 922 C CA . SER A 1 115 ? 5.653 2.336 6.049 1.00 78.94 115 SER A CA 1
ATOM 923 C C . SER A 1 115 ? 5.646 3.625 5.219 1.00 78.94 115 SER A C 1
ATOM 925 O O . SER A 1 115 ? 4.940 3.728 4.221 1.00 78.94 115 SER A O 1
ATOM 927 N N . GLY A 1 116 ? 6.396 4.642 5.662 1.00 79.50 116 GLY A N 1
ATOM 928 C CA . GLY A 1 116 ? 6.297 5.997 5.106 1.00 79.50 116 GLY A CA 1
ATOM 929 C C . GLY A 1 116 ? 5.013 6.729 5.523 1.00 79.50 116 GLY A C 1
ATOM 930 O O . GLY A 1 116 ? 4.536 6.551 6.646 1.00 79.50 116 GLY A O 1
ATOM 931 N N . TRP A 1 117 ? 4.514 7.571 4.617 1.00 81.31 117 TRP A N 1
ATOM 932 C CA . TRP A 1 117 ? 3.208 8.240 4.666 1.00 81.31 117 TRP A CA 1
ATOM 933 C C . TRP A 1 117 ? 2.157 7.341 4.002 1.00 81.31 117 TRP A C 1
ATOM 935 O O . TRP A 1 117 ? 2.456 6.722 2.979 1.00 81.31 117 TRP A O 1
ATOM 945 N N . VAL A 1 118 ? 0.946 7.265 4.554 1.00 84.94 118 VAL A N 1
ATOM 946 C CA . VAL A 1 118 ? -0.150 6.457 3.988 1.00 84.94 118 VAL A CA 1
ATOM 947 C C . VAL A 1 118 ? -1.505 7.072 4.323 1.00 84.94 118 VAL A C 1
ATOM 949 O O . VAL A 1 118 ? -1.649 7.682 5.382 1.00 84.94 118 VAL A O 1
ATOM 952 N N . VAL A 1 119 ? -2.507 6.831 3.478 1.00 89.44 119 VAL A N 1
ATOM 953 C CA . VAL A 1 119 ? -3.925 6.882 3.856 1.00 89.44 119 VAL A CA 1
ATOM 954 C C . VAL A 1 119 ? -4.493 5.477 3.693 1.00 89.44 119 VAL A C 1
ATOM 956 O O . VAL A 1 119 ? -4.290 4.847 2.663 1.00 89.44 119 VAL A O 1
ATOM 959 N N . VAL A 1 120 ? -5.186 4.976 4.713 1.00 93.88 120 VAL A N 1
ATOM 960 C CA . VAL A 1 120 ? -5.938 3.717 4.654 1.00 93.88 120 VAL A CA 1
ATOM 961 C C . VAL A 1 120 ? -7.412 4.061 4.800 1.00 93.88 120 VAL A C 1
ATOM 963 O O . VAL A 1 120 ? -7.795 4.724 5.764 1.00 93.88 120 VAL A O 1
ATOM 966 N N . GLY A 1 121 ? -8.246 3.651 3.848 1.00 93.25 121 GLY A N 1
ATOM 967 C CA . GLY A 1 121 ? -9.611 4.161 3.746 1.00 93.25 121 GLY A CA 1
ATOM 968 C C . GLY A 1 121 ? -10.634 3.177 3.197 1.00 93.25 121 GLY A C 1
ATOM 969 O O . GLY A 1 121 ? -10.363 1.991 3.015 1.00 93.25 121 GLY A O 1
ATOM 970 N N . VAL A 1 122 ? -11.833 3.709 2.967 1.00 94.25 122 VAL A N 1
ATOM 971 C CA . VAL A 1 122 ? -12.935 3.075 2.235 1.00 94.25 122 VAL A CA 1
ATOM 972 C C . VAL A 1 122 ? -13.719 4.125 1.455 1.00 94.25 122 VAL A C 1
ATOM 974 O O . VAL A 1 122 ? -13.965 5.222 1.958 1.00 94.25 122 VAL A O 1
ATOM 977 N N . ALA A 1 123 ? -14.113 3.785 0.231 1.00 92.19 123 ALA A N 1
ATOM 978 C CA . ALA A 1 123 ? -14.918 4.628 -0.650 1.00 92.19 123 ALA A CA 1
ATOM 979 C C . ALA A 1 123 ? -16.081 3.830 -1.241 1.00 92.19 123 ALA A C 1
ATOM 981 O O . ALA A 1 123 ? -16.001 2.604 -1.338 1.00 92.19 123 ALA A O 1
ATOM 982 N N . TYR A 1 124 ? -17.148 4.506 -1.662 1.00 87.44 124 TYR A N 1
ATOM 983 C CA . TYR A 1 124 ? -18.164 3.875 -2.500 1.00 87.44 124 TYR A CA 1
ATOM 984 C C . TYR A 1 124 ? -17.567 3.451 -3.849 1.00 87.44 124 TYR A C 1
ATOM 986 O O . TYR A 1 124 ? -16.725 4.142 -4.418 1.00 87.44 124 TYR A O 1
ATOM 994 N N . GLU A 1 125 ? -18.029 2.327 -4.399 1.00 84.81 125 GLU A N 1
ATOM 995 C CA . GLU A 1 125 ? -17.580 1.823 -5.706 1.00 84.81 125 GLU A CA 1
ATOM 996 C C . GLU A 1 125 ? -17.797 2.847 -6.841 1.00 84.81 125 GLU A C 1
ATOM 998 O O . GLU A 1 125 ? -17.005 2.893 -7.783 1.00 84.81 125 GLU A O 1
ATOM 1003 N N . GLY A 1 126 ? -18.824 3.697 -6.729 1.00 82.44 126 GLY A N 1
ATOM 1004 C CA . GLY A 1 126 ? -19.110 4.788 -7.665 1.00 82.44 126 GLY A CA 1
ATOM 1005 C C . GLY A 1 126 ? -18.303 6.078 -7.461 1.00 82.44 126 GLY A C 1
ATOM 1006 O O . GLY A 1 126 ? -18.436 6.973 -8.290 1.00 82.44 126 GLY A O 1
ATOM 1007 N N . ALA A 1 127 ? -17.485 6.185 -6.406 1.00 85.69 127 ALA A N 1
ATOM 1008 C CA . ALA A 1 127 ? -16.823 7.436 -6.035 1.00 85.69 127 ALA A CA 1
ATOM 1009 C C . ALA A 1 127 ? -15.868 7.960 -7.121 1.00 85.69 127 ALA A C 1
ATOM 1011 O O . ALA A 1 127 ? -15.151 7.180 -7.761 1.00 85.69 127 ALA A O 1
ATOM 1012 N N . GLY A 1 128 ? -15.841 9.289 -7.284 1.00 81.00 128 GLY A N 1
ATOM 1013 C CA . GLY A 1 128 ? -15.027 9.999 -8.278 1.00 81.00 128 GLY A CA 1
ATOM 1014 C C . GLY A 1 128 ? -13.522 9.718 -8.171 1.00 81.00 128 GLY A C 1
ATOM 1015 O O . GLY A 1 128 ? -12.960 9.622 -7.077 1.00 81.00 128 GLY A O 1
ATOM 1016 N N . ARG A 1 129 ? -12.852 9.578 -9.323 1.00 82.81 129 ARG A N 1
ATOM 1017 C CA . ARG A 1 129 ? -11.442 9.121 -9.428 1.00 82.81 129 ARG A CA 1
ATOM 1018 C C . ARG A 1 129 ? -10.565 10.050 -10.264 1.00 82.81 129 ARG A C 1
ATOM 1020 O O . ARG A 1 129 ? -9.345 9.875 -10.330 1.00 82.81 129 ARG A O 1
ATOM 1027 N N . ARG A 1 130 ? -11.180 11.040 -10.907 1.00 77.31 130 ARG A N 1
ATOM 1028 C CA . ARG A 1 130 ? -10.551 11.998 -11.812 1.00 77.31 130 ARG A CA 1
ATOM 1029 C C . ARG A 1 130 ? -10.817 13.417 -11.342 1.00 77.31 130 ARG A C 1
ATOM 1031 O O . ARG A 1 130 ? -11.855 13.696 -10.756 1.00 77.31 130 ARG A O 1
ATOM 1038 N N . ASN A 1 131 ? -9.928 14.350 -11.677 1.00 69.00 131 ASN A N 1
ATOM 1039 C CA . ASN A 1 131 ? -10.071 15.744 -11.231 1.00 69.00 131 ASN A CA 1
ATOM 1040 C C . ASN A 1 131 ? -11.292 16.460 -11.850 1.00 69.00 131 ASN A C 1
ATOM 1042 O O . ASN A 1 131 ? -11.706 17.502 -11.348 1.00 69.00 131 ASN A O 1
ATOM 1046 N N . ILE A 1 132 ? -11.884 15.903 -12.916 1.00 70.69 132 ILE A N 1
ATOM 1047 C CA . ILE A 1 132 ? -13.167 16.358 -13.480 1.00 70.69 132 ILE A CA 1
ATOM 1048 C C . ILE A 1 132 ? -14.373 15.991 -12.593 1.00 70.69 132 ILE A C 1
ATOM 1050 O O . ILE A 1 132 ? -15.386 16.683 -12.640 1.00 70.69 132 ILE A O 1
ATOM 1054 N N . ASP A 1 133 ? -14.237 14.964 -11.747 1.00 66.44 133 ASP A N 1
ATOM 1055 C CA . ASP A 1 133 ? -15.237 14.549 -10.754 1.00 66.44 133 ASP A CA 1
ATOM 1056 C C . ASP A 1 133 ? -15.124 15.378 -9.452 1.00 66.44 133 ASP A C 1
ATOM 1058 O O . ASP A 1 133 ? -16.001 15.325 -8.592 1.00 66.44 133 ASP A O 1
ATOM 1062 N N . GLY A 1 134 ? -14.039 16.152 -9.303 1.00 70.00 134 GLY A N 1
ATOM 1063 C CA . GLY A 1 134 ? -13.671 16.886 -8.091 1.00 70.00 134 GLY A CA 1
ATOM 1064 C C . GLY A 1 134 ? -12.491 16.249 -7.338 1.00 70.00 134 GLY A C 1
ATOM 1065 O O . GLY A 1 134 ? -11.698 15.516 -7.932 1.00 70.00 134 GLY A O 1
ATOM 1066 N N . PRO A 1 135 ? -12.328 16.547 -6.034 1.00 72.88 135 PRO A N 1
ATOM 1067 C CA . PRO A 1 135 ? -11.297 15.937 -5.195 1.00 72.88 135 PRO A CA 1
ATOM 1068 C C . PRO A 1 135 ? -11.498 14.419 -5.066 1.00 72.88 135 PRO A C 1
ATOM 1070 O O . PRO A 1 135 ? -12.482 13.948 -4.491 1.00 72.88 135 PRO A O 1
ATOM 1073 N N . CYS A 1 136 ? -10.560 13.648 -5.615 1.00 76.81 136 CYS A N 1
ATOM 1074 C CA . CYS A 1 136 ? -10.596 12.183 -5.622 1.00 76.81 136 CYS A CA 1
ATOM 1075 C C . CYS A 1 136 ? -9.826 11.540 -4.448 1.00 76.81 136 CYS A C 1
ATOM 1077 O O . CYS A 1 136 ? -9.785 10.310 -4.340 1.00 76.81 136 CYS A O 1
ATOM 1079 N N . GLY A 1 137 ? -9.241 12.350 -3.557 1.00 79.31 137 GLY A N 1
ATOM 1080 C CA . GLY A 1 137 ? -8.527 11.875 -2.379 1.00 79.31 137 GLY A CA 1
ATOM 1081 C C . GLY A 1 137 ? -9.408 11.104 -1.390 1.00 79.31 137 GLY A C 1
ATOM 1082 O O . GLY A 1 137 ? -10.584 11.433 -1.210 1.00 79.31 137 GLY A O 1
ATOM 1083 N N . PHE A 1 138 ? -8.852 10.102 -0.700 1.00 82.38 138 PHE A N 1
ATOM 1084 C CA . PHE A 1 138 ? -9.579 9.386 0.359 1.00 82.38 138 PHE A CA 1
ATOM 1085 C C . PHE A 1 138 ? -9.982 10.322 1.505 1.00 82.38 138 PHE A C 1
ATOM 1087 O O . PHE A 1 138 ? -9.156 10.771 2.295 1.00 82.38 138 PHE A O 1
ATOM 1094 N N . GLY A 1 139 ? -11.284 10.583 1.612 1.00 84.75 139 GLY A N 1
ATOM 1095 C CA . GLY A 1 139 ? -11.853 11.538 2.557 1.00 84.75 139 GLY A CA 1
ATOM 1096 C C . GLY A 1 139 ? -11.831 12.997 2.084 1.00 84.75 139 GLY A C 1
ATOM 1097 O O . GLY A 1 139 ? -12.284 13.869 2.822 1.00 84.75 139 GLY A O 1
ATOM 1098 N N . GLU A 1 140 ? -11.386 13.296 0.860 1.00 82.44 140 GLU A N 1
ATOM 1099 C CA . GLU A 1 140 ? -11.513 14.641 0.274 1.00 82.44 140 GLU A CA 1
ATOM 1100 C C . GLU A 1 140 ? -12.940 14.950 -0.220 1.00 82.44 140 GLU A C 1
ATOM 1102 O O . GLU A 1 140 ? -13.295 16.111 -0.417 1.00 82.44 140 GLU A O 1
ATOM 1107 N N . ASN A 1 141 ? -13.787 13.926 -0.362 1.00 83.69 141 ASN A N 1
ATOM 1108 C CA . ASN A 1 141 ? -15.172 14.021 -0.833 1.00 83.69 141 ASN A CA 1
ATOM 1109 C C . ASN A 1 141 ? -16.175 13.381 0.155 1.00 83.69 141 ASN A C 1
ATOM 1111 O O . ASN A 1 141 ? -15.810 12.921 1.241 1.00 83.69 141 ASN A O 1
ATOM 1115 N N . GLU A 1 142 ? -17.467 13.396 -0.191 1.00 88.69 142 GLU A N 1
ATOM 1116 C CA . GLU A 1 142 ? -18.541 12.838 0.652 1.00 88.69 142 GLU A CA 1
ATOM 1117 C C . GLU A 1 142 ? -18.701 11.312 0.547 1.00 88.69 142 GLU A C 1
ATOM 1119 O O . GLU A 1 142 ? -19.431 10.715 1.338 1.00 88.69 142 GLU A O 1
ATOM 1124 N N . GLU A 1 143 ? -18.032 10.688 -0.420 1.00 89.62 143 GLU A N 1
ATOM 1125 C CA . GLU A 1 143 ? -18.214 9.287 -0.823 1.00 89.62 143 GLU A CA 1
ATOM 1126 C C . GLU A 1 143 ? -17.097 8.379 -0.286 1.00 89.62 143 GLU A C 1
ATOM 1128 O O . GLU A 1 143 ? -17.074 7.177 -0.556 1.00 89.62 143 GLU A O 1
ATOM 1133 N N . SER A 1 144 ? -16.161 8.954 0.474 1.00 91.38 144 SER A N 1
ATOM 1134 C CA . SER A 1 144 ? -14.984 8.276 1.006 1.00 91.38 144 SER A CA 1
ATOM 1135 C C . SER A 1 144 ? -14.596 8.747 2.412 1.00 91.38 144 SER A C 1
ATOM 1137 O O . SER A 1 144 ? -14.955 9.839 2.869 1.00 91.38 144 SER A O 1
ATOM 1139 N N . TRP A 1 145 ? -13.852 7.884 3.103 1.00 94.25 145 TRP A N 1
ATOM 1140 C CA . TRP A 1 145 ? -13.312 8.083 4.446 1.00 94.25 145 TRP A CA 1
ATOM 1141 C C . TRP A 1 145 ? -11.882 7.548 4.492 1.00 94.25 145 TRP A C 1
ATOM 1143 O O . TRP A 1 145 ? -11.637 6.437 4.021 1.00 94.25 145 TRP A O 1
ATOM 1153 N N . GLY A 1 146 ? -10.958 8.297 5.093 1.00 91.88 146 GLY A N 1
ATOM 1154 C CA . GLY A 1 146 ? -9.555 7.899 5.230 1.00 91.88 146 GLY A CA 1
ATOM 1155 C C . GLY A 1 146 ? -9.015 8.084 6.647 1.00 91.88 146 GLY A C 1
ATOM 1156 O O . GLY A 1 146 ? -9.414 9.007 7.357 1.00 91.88 146 GLY A O 1
ATOM 1157 N N . LEU A 1 147 ? -8.080 7.223 7.045 1.00 94.75 147 LEU A N 1
ATOM 1158 C CA . LEU A 1 147 ? -7.139 7.472 8.132 1.00 94.75 147 LEU A CA 1
ATOM 1159 C C . LEU A 1 147 ? -5.739 7.643 7.533 1.00 94.75 147 LEU A C 1
ATOM 1161 O O . LEU A 1 147 ? -5.144 6.688 7.040 1.00 94.75 147 LEU A O 1
ATOM 1165 N N . GLU A 1 148 ? -5.215 8.858 7.605 1.00 88.25 148 GLU A N 1
ATOM 1166 C CA . GLU A 1 148 ? -3.834 9.193 7.269 1.00 88.25 148 GLU A CA 1
ATOM 1167 C C . GLU A 1 148 ? -2.898 8.868 8.443 1.00 88.25 148 GLU A C 1
ATOM 1169 O O . GLU A 1 148 ? -3.250 9.106 9.601 1.00 88.25 148 GLU A O 1
ATOM 1174 N N . TRP A 1 149 ? -1.676 8.423 8.147 1.00 85.56 149 TRP A N 1
ATOM 1175 C CA . TRP A 1 149 ? -0.506 8.661 8.995 1.00 85.56 149 TRP A CA 1
ATOM 1176 C C . TRP A 1 149 ? 0.425 9.653 8.287 1.00 85.56 149 TRP A C 1
ATOM 1178 O O . TRP A 1 149 ? 1.064 9.311 7.288 1.00 85.56 149 TRP A O 1
ATOM 1188 N N . SER A 1 150 ? 0.525 10.871 8.825 1.00 73.94 150 SER A N 1
ATOM 1189 C CA . SER A 1 150 ? 1.209 12.005 8.182 1.00 73.94 150 SER A CA 1
ATOM 1190 C C . SER A 1 150 ? 2.740 11.955 8.274 1.00 73.94 150 SER A C 1
ATOM 1192 O O . SER A 1 150 ? 3.438 12.754 7.652 1.00 73.94 150 SER A O 1
ATOM 1194 N N . GLY A 1 151 ? 3.283 11.030 9.071 1.00 78.00 151 GLY A N 1
ATOM 1195 C CA . GLY A 1 151 ? 4.690 11.010 9.484 1.00 78.00 151 GLY A CA 1
ATOM 1196 C C . GLY A 1 151 ? 4.907 11.485 10.925 1.00 78.00 151 GLY A C 1
ATOM 1197 O O . GLY A 1 151 ? 5.890 11.076 11.541 1.00 78.00 151 GLY A O 1
ATOM 1198 N N . SER A 1 152 ? 3.981 12.276 11.478 1.00 79.50 152 SER A N 1
ATOM 1199 C CA . SER A 1 152 ? 4.024 12.790 12.858 1.00 79.50 152 SER A CA 1
ATOM 1200 C C . SER A 1 152 ? 2.759 12.506 13.675 1.00 79.50 152 SER A C 1
ATOM 1202 O O . SER A 1 152 ? 2.852 12.370 14.894 1.00 79.50 152 SER A O 1
ATOM 1204 N N . SER A 1 153 ? 1.596 12.403 13.030 1.00 85.81 153 SER A N 1
ATOM 1205 C CA . SER A 1 153 ? 0.294 12.180 13.670 1.00 85.81 153 SER A CA 1
ATOM 1206 C C . SER A 1 153 ? -0.649 11.386 12.764 1.00 85.81 153 SER A C 1
ATOM 1208 O O . SER A 1 153 ? -0.433 11.268 11.557 1.00 85.81 153 SER A O 1
ATOM 1210 N N . TYR A 1 154 ? -1.722 10.845 13.343 1.00 89.56 154 TYR A N 1
ATOM 1211 C CA . TYR A 1 154 ? -2.828 10.294 12.560 1.00 89.56 154 TYR A CA 1
ATOM 1212 C C . TYR A 1 154 ? -3.846 11.395 12.239 1.00 89.56 154 TYR A C 1
ATOM 1214 O O . TYR A 1 154 ? -4.087 12.255 13.085 1.00 89.56 154 TYR A O 1
ATOM 1222 N N . HIS A 1 155 ? -4.468 11.370 11.059 1.00 87.56 155 HIS A N 1
ATOM 1223 C CA . HIS A 1 155 ? -5.550 12.298 10.698 1.00 87.56 155 HIS A CA 1
ATOM 1224 C C . HIS A 1 155 ? -6.738 11.542 10.101 1.00 87.56 155 HIS A C 1
ATOM 1226 O O . HIS A 1 155 ? -6.571 10.687 9.237 1.00 87.56 155 HIS A O 1
ATOM 1232 N N . VAL A 1 156 ? -7.951 11.860 10.549 1.00 93.81 156 VAL A N 1
ATOM 1233 C CA . VAL A 1 156 ? -9.198 11.297 10.007 1.00 93.81 156 VAL A CA 1
ATOM 1234 C C . VAL A 1 156 ? -9.744 12.249 8.956 1.00 93.81 156 VAL A C 1
ATOM 1236 O O . VAL A 1 156 ? -10.015 13.399 9.292 1.00 93.81 156 VAL A O 1
ATOM 1239 N N . TRP A 1 157 ? -9.938 11.772 7.727 1.00 88.56 157 TRP A N 1
ATOM 1240 C CA . TRP A 1 157 ? -10.394 12.552 6.573 1.00 88.56 157 TRP A CA 1
ATOM 1241 C C . TRP A 1 157 ? -11.816 12.170 6.140 1.00 88.56 157 TRP A C 1
ATOM 1243 O O . TRP A 1 157 ? -12.122 10.987 5.962 1.00 88.56 157 TRP A O 1
ATOM 1253 N N . HIS A 1 158 ? -12.675 13.175 5.937 1.00 91.19 158 HIS A N 1
ATOM 1254 C CA . HIS A 1 158 ? -13.988 13.059 5.286 1.00 91.19 158 HIS A CA 1
ATOM 1255 C C . HIS A 1 158 ? -14.480 14.442 4.809 1.00 91.19 158 HIS A C 1
ATOM 1257 O O . HIS A 1 158 ? -14.319 15.433 5.523 1.00 91.19 158 HIS A O 1
ATOM 1263 N N . LYS A 1 159 ? -15.123 14.529 3.633 1.00 88.88 159 LYS A N 1
ATOM 1264 C CA . LYS A 1 159 ? -15.663 15.782 3.050 1.00 88.88 159 LYS A CA 1
ATOM 1265 C C . LYS A 1 159 ? -14.637 16.916 2.882 1.00 88.88 159 LYS A C 1
ATOM 1267 O O . LYS A 1 159 ? -14.988 18.088 3.016 1.00 88.88 159 LYS A O 1
ATOM 1272 N N . GLY A 1 160 ? -13.367 16.586 2.650 1.00 81.31 160 GLY A N 1
ATOM 1273 C CA . GLY A 1 160 ? -12.289 17.578 2.530 1.00 81.31 160 GLY A CA 1
ATOM 1274 C C . GLY A 1 160 ? -11.880 18.210 3.862 1.00 81.31 160 GLY A C 1
ATOM 1275 O O . GLY A 1 160 ? -11.069 19.132 3.883 1.00 81.31 160 GLY A O 1
ATOM 1276 N N . GLN A 1 161 ? -12.422 17.721 4.979 1.00 84.19 161 GLN A N 1
ATOM 1277 C CA . GLN A 1 161 ? -12.018 18.103 6.325 1.00 84.19 161 GLN A CA 1
ATOM 1278 C C . GLN A 1 161 ? -11.176 16.984 6.929 1.00 84.19 161 GLN A C 1
ATOM 1280 O O . GLN A 1 161 ? -11.497 15.804 6.765 1.00 84.19 161 GLN A O 1
ATOM 1285 N N . ASN A 1 162 ? -10.126 17.354 7.667 1.00 87.62 162 ASN A N 1
ATOM 1286 C CA . ASN A 1 162 ? -9.386 16.412 8.496 1.00 87.62 162 ASN A CA 1
ATOM 1287 C C . ASN A 1 162 ? -9.392 16.812 9.971 1.00 87.62 162 ASN A C 1
ATOM 1289 O O . ASN A 1 162 ? -9.511 17.987 10.317 1.00 87.62 162 ASN A O 1
ATOM 1293 N N . THR A 1 163 ? -9.292 15.815 10.845 1.00 91.19 163 THR A N 1
ATOM 1294 C CA . THR A 1 163 ? -9.107 15.996 12.289 1.00 91.19 163 THR A CA 1
ATOM 1295 C C . THR A 1 163 ? -7.895 15.191 12.732 1.00 91.19 163 THR A C 1
ATOM 1297 O O . THR A 1 163 ? -7.857 13.974 12.543 1.00 91.19 163 THR A O 1
ATOM 1300 N N . ALA A 1 164 ? -6.907 15.867 13.319 1.00 89.94 164 ALA A N 1
ATOM 1301 C CA . ALA A 1 164 ? -5.719 15.225 13.869 1.00 89.94 164 ALA A CA 1
ATOM 1302 C C . ALA A 1 164 ? -6.052 14.449 15.155 1.00 89.94 164 ALA A C 1
ATOM 1304 O O . ALA A 1 164 ? -6.731 14.965 16.044 1.00 89.94 164 ALA A O 1
ATOM 1305 N N . ILE A 1 165 ? -5.521 13.234 15.274 1.00 91.56 165 ILE A N 1
ATOM 1306 C CA . ILE A 1 165 ? -5.503 12.447 16.507 1.00 91.56 165 ILE A CA 1
ATOM 1307 C C . ILE A 1 165 ? -4.117 12.634 17.137 1.00 91.56 165 ILE A C 1
ATOM 1309 O O . ILE A 1 165 ? -3.115 12.125 16.627 1.00 91.56 165 ILE A O 1
ATOM 1313 N N . THR A 1 166 ? -4.056 13.394 18.230 1.00 85.31 166 THR A N 1
ATOM 1314 C CA . THR A 1 166 ? -2.821 13.650 18.984 1.00 85.31 166 THR A CA 1
ATOM 1315 C C . THR A 1 166 ? -2.483 12.489 19.924 1.00 85.31 166 THR A C 1
ATOM 1317 O O . THR A 1 166 ? -3.306 11.611 20.174 1.00 85.31 166 THR A O 1
ATOM 1320 N N . ASP A 1 167 ? -1.255 12.479 20.453 1.00 85.81 167 ASP A N 1
ATOM 1321 C CA . ASP A 1 167 ? -0.839 11.609 21.570 1.00 85.81 167 ASP A CA 1
ATOM 1322 C C . ASP A 1 167 ? -0.902 10.088 21.288 1.00 85.81 167 ASP A C 1
ATOM 1324 O O . ASP A 1 167 ? -0.892 9.248 22.195 1.00 85.81 167 ASP A O 1
ATOM 1328 N N . ILE A 1 168 ? -0.911 9.718 20.003 1.00 88.56 168 ILE A N 1
ATOM 1329 C CA . ILE A 1 168 ? -0.778 8.346 19.506 1.00 88.56 168 ILE A CA 1
ATOM 1330 C C . ILE A 1 168 ? 0.596 8.201 18.821 1.00 88.56 168 ILE A C 1
ATOM 1332 O O . ILE A 1 168 ? 0.861 8.926 17.861 1.00 88.56 168 ILE A O 1
ATOM 1336 N N . PRO A 1 169 ? 1.477 7.282 19.267 1.00 87.56 169 PRO A N 1
ATOM 1337 C CA . PRO A 1 169 ? 2.743 7.013 18.585 1.00 87.56 169 PRO A CA 1
ATOM 1338 C C . PRO A 1 169 ? 2.513 6.282 17.254 1.00 87.56 169 PRO A C 1
ATOM 1340 O O . PRO A 1 169 ? 1.448 5.710 17.030 1.00 87.56 169 PRO A O 1
ATOM 1343 N N . LYS A 1 170 ? 3.528 6.236 16.385 1.00 86.88 170 LYS A N 1
ATOM 1344 C CA . LYS A 1 170 ? 3.454 5.449 15.148 1.00 86.88 170 LYS A CA 1
ATOM 1345 C C . LYS A 1 170 ? 3.304 3.951 15.452 1.00 86.88 170 LYS A C 1
ATOM 1347 O O . LYS A 1 170 ? 4.177 3.370 16.094 1.00 86.88 170 LYS A O 1
ATOM 1352 N N . PHE A 1 171 ? 2.289 3.317 14.871 1.00 89.06 171 PHE A N 1
ATOM 1353 C CA . PHE A 1 171 ? 2.193 1.858 14.737 1.00 89.06 171 PHE A CA 1
ATOM 1354 C C . PHE A 1 171 ? 2.609 1.412 13.325 1.00 89.06 171 PHE A C 1
ATOM 1356 O O . PHE A 1 171 ? 2.617 2.212 12.391 1.00 89.06 171 PHE A O 1
ATOM 1363 N N . SER A 1 172 ? 2.969 0.139 13.158 1.00 87.19 172 SER A N 1
ATOM 1364 C CA . SER A 1 172 ? 3.275 -0.468 11.849 1.00 87.19 172 SER A CA 1
ATOM 1365 C C . SER A 1 172 ? 2.033 -0.817 11.031 1.00 87.19 172 SER A C 1
ATOM 1367 O O . SER A 1 172 ? 2.144 -1.073 9.838 1.00 87.19 172 SER A O 1
ATOM 1369 N N . THR A 1 173 ? 0.872 -0.882 11.686 1.00 92.88 173 THR A N 1
ATOM 1370 C CA . THR A 1 173 ? -0.280 -1.640 11.199 1.00 92.88 173 THR A CA 1
ATOM 1371 C C . THR A 1 173 ? -1.582 -0.914 11.542 1.00 92.88 173 THR A C 1
ATOM 1373 O O . THR A 1 173 ? -1.826 -0.595 12.711 1.00 92.88 173 THR A O 1
ATOM 1376 N N . ILE A 1 174 ? -2.430 -0.669 10.540 1.00 95.00 174 ILE A N 1
ATOM 1377 C CA . ILE A 1 174 ? -3.780 -0.104 10.701 1.00 95.00 174 ILE A CA 1
ATOM 1378 C C . ILE A 1 174 ? -4.811 -1.213 10.485 1.00 95.00 174 ILE A C 1
ATOM 1380 O O . ILE A 1 174 ? -4.888 -1.792 9.407 1.00 95.00 174 ILE A O 1
ATOM 1384 N N . GLY A 1 175 ? -5.634 -1.488 11.494 1.00 94.94 175 GLY A N 1
ATOM 1385 C CA . GLY A 1 175 ? -6.806 -2.353 11.372 1.00 94.94 175 GLY A CA 1
ATOM 1386 C C . GLY A 1 175 ? -8.054 -1.541 11.031 1.00 94.94 175 GLY A C 1
ATOM 1387 O O . GLY A 1 175 ? -8.306 -0.516 11.665 1.00 94.94 175 GLY A O 1
ATOM 1388 N N . VAL A 1 176 ? -8.874 -2.005 10.090 1.00 95.94 176 VAL A N 1
ATOM 1389 C CA . VAL A 1 176 ? -10.127 -1.339 9.698 1.00 95.94 176 VAL A CA 1
ATOM 1390 C C . VAL A 1 176 ? -11.294 -2.306 9.832 1.00 95.94 176 VAL A C 1
ATOM 1392 O O . VAL A 1 176 ? -11.239 -3.421 9.326 1.00 95.94 176 VAL A O 1
ATOM 1395 N N . TYR A 1 177 ? -12.358 -1.878 10.513 1.00 94.56 177 TYR A N 1
ATOM 1396 C CA . TYR A 1 177 ? -13.612 -2.622 10.656 1.00 94.56 177 TYR A CA 1
ATOM 1397 C C . TYR A 1 177 ? -14.767 -1.833 10.048 1.00 94.56 177 TYR A C 1
ATOM 1399 O O . TYR A 1 177 ? -14.989 -0.680 10.424 1.00 94.56 177 TYR A O 1
ATOM 1407 N N . LEU A 1 178 ? -15.540 -2.475 9.177 1.00 94.25 178 LEU A N 1
ATOM 1408 C CA . LEU A 1 178 ? -16.751 -1.920 8.584 1.00 94.25 178 LEU A CA 1
ATOM 1409 C C . LEU A 1 178 ? -17.937 -2.862 8.814 1.00 94.25 178 LEU A C 1
ATOM 1411 O O . LEU A 1 178 ? -17.950 -3.991 8.334 1.00 94.25 178 LEU A O 1
ATOM 1415 N N . ASP A 1 179 ? -18.963 -2.357 9.491 1.00 92.81 179 ASP A N 1
ATOM 1416 C CA . ASP A 1 179 ? -20.311 -2.918 9.529 1.00 92.81 179 ASP A CA 1
ATOM 1417 C C . ASP A 1 179 ? -21.203 -2.033 8.653 1.00 92.81 179 ASP A C 1
ATOM 1419 O O . ASP A 1 179 ? -21.722 -1.007 9.106 1.00 92.81 179 ASP A O 1
ATOM 1423 N N . GLN A 1 180 ? -21.303 -2.378 7.365 1.00 90.81 180 GLN A N 1
ATOM 1424 C CA . GLN A 1 180 ? -21.986 -1.533 6.384 1.00 90.81 180 GLN A CA 1
ATOM 1425 C C . GLN A 1 180 ? -23.488 -1.370 6.707 1.00 90.81 180 GLN A C 1
ATOM 1427 O O . GLN A 1 180 ? -23.941 -0.223 6.713 1.00 90.81 180 GLN A O 1
ATOM 1432 N N . PRO A 1 181 ? -24.257 -2.424 7.065 1.00 87.62 181 PRO A N 1
ATOM 1433 C CA . PRO A 1 181 ? -25.675 -2.265 7.397 1.00 87.62 181 PRO A CA 1
ATOM 1434 C C . PRO A 1 181 ? -25.944 -1.586 8.749 1.00 87.62 181 PRO A C 1
ATOM 1436 O O . PRO A 1 181 ? -26.965 -0.914 8.879 1.00 87.62 181 PRO A O 1
ATOM 1439 N N . ALA A 1 182 ? -25.063 -1.714 9.754 1.00 88.69 182 ALA A N 1
ATOM 1440 C CA . ALA A 1 182 ? -25.175 -0.926 10.991 1.00 88.69 182 ALA A CA 1
ATOM 1441 C C . ALA A 1 182 ? -24.651 0.516 10.849 1.00 88.69 182 ALA A C 1
ATOM 1443 O O . ALA A 1 182 ? -24.807 1.321 11.771 1.00 88.69 182 ALA A O 1
ATOM 1444 N N . GLY A 1 183 ? -24.004 0.844 9.727 1.00 90.75 183 GLY A N 1
ATOM 1445 C CA . GLY A 1 183 ? -23.450 2.168 9.478 1.00 90.75 183 GLY A CA 1
ATOM 1446 C C . GLY A 1 183 ? -22.210 2.495 10.314 1.00 90.75 183 GLY A C 1
ATOM 1447 O O . GLY A 1 183 ? -22.041 3.644 10.716 1.00 90.75 183 GLY A O 1
ATOM 1448 N N . ILE A 1 184 ? -21.369 1.506 10.644 1.00 93.31 184 ILE A N 1
ATOM 1449 C CA . ILE A 1 184 ? -20.223 1.674 11.556 1.00 93.31 184 ILE A CA 1
ATOM 1450 C C . ILE A 1 184 ? -18.911 1.432 10.814 1.00 93.31 184 ILE A C 1
ATOM 1452 O O . ILE A 1 184 ? -18.672 0.330 10.334 1.00 93.31 184 ILE A O 1
ATOM 1456 N N . LEU A 1 185 ? -18.025 2.427 10.813 1.00 94.81 185 LEU A N 1
ATOM 1457 C CA . LEU A 1 185 ? -16.636 2.302 10.368 1.00 94.81 185 LEU A CA 1
ATOM 1458 C C . LEU A 1 185 ? -15.711 2.591 11.556 1.00 94.81 185 LEU A C 1
ATOM 1460 O O . LEU A 1 185 ? -15.955 3.527 12.319 1.00 94.81 185 LEU A O 1
ATOM 1464 N N . LYS A 1 186 ? -14.664 1.791 11.746 1.00 94.81 186 LYS A N 1
ATOM 1465 C CA . LYS A 1 186 ? -13.672 1.981 12.811 1.00 94.81 186 LYS A CA 1
ATOM 1466 C C . LYS A 1 186 ? -12.264 1.770 12.289 1.00 94.81 186 LYS A C 1
ATOM 1468 O O . LYS A 1 186 ? -12.019 0.812 11.562 1.00 94.81 186 LYS A O 1
ATOM 1473 N N . PHE A 1 187 ? -11.351 2.607 12.761 1.00 94.94 187 PHE A N 1
ATOM 1474 C CA . PHE A 1 187 ? -9.921 2.470 12.532 1.00 94.94 187 PHE A CA 1
ATOM 1475 C C . PHE A 1 187 ? -9.209 2.176 13.851 1.00 94.94 187 PHE A C 1
ATOM 1477 O O . PHE A 1 187 ? -9.516 2.775 14.886 1.00 94.94 187 PHE A O 1
ATOM 1484 N N . TYR A 1 188 ? -8.244 1.268 13.802 1.00 93.56 188 TYR A N 1
ATOM 1485 C CA . TYR A 1 188 ? -7.470 0.784 14.935 1.00 93.56 188 TYR A CA 1
ATOM 1486 C C . TYR A 1 188 ? -5.977 0.838 14.613 1.00 93.56 188 TYR A C 1
ATOM 1488 O O . TYR A 1 188 ? -5.566 0.504 13.506 1.00 93.56 188 TYR A O 1
ATOM 1496 N N . ALA A 1 189 ? -5.163 1.165 15.606 1.00 92.38 189 ALA A N 1
ATOM 1497 C CA . ALA A 1 189 ? -3.763 0.776 15.631 1.00 92.38 189 ALA A CA 1
ATOM 1498 C C . ALA A 1 189 ? -3.682 -0.684 16.091 1.00 92.38 189 ALA A C 1
ATOM 1500 O O . ALA A 1 189 ? -4.367 -1.054 17.051 1.00 92.38 189 ALA A O 1
ATOM 1501 N N . VAL A 1 190 ? -2.860 -1.498 15.431 1.00 91.12 190 VAL A N 1
ATOM 1502 C CA . VAL A 1 190 ? -2.560 -2.870 15.869 1.00 91.12 190 VAL A CA 1
ATOM 1503 C C . VAL A 1 190 ? -1.162 -2.897 16.487 1.00 91.12 190 VAL A C 1
ATOM 1505 O O . VAL A 1 190 ? -0.221 -2.340 15.923 1.00 91.12 190 VAL A O 1
ATOM 1508 N N . GLU A 1 191 ? -1.030 -3.529 17.650 1.00 87.44 191 GLU A N 1
ATOM 1509 C CA . GLU A 1 191 ? 0.209 -3.600 18.431 1.00 87.44 191 GLU A CA 1
ATOM 1510 C C . GLU A 1 191 ? 0.601 -5.057 18.697 1.00 87.44 191 GLU A C 1
ATOM 1512 O O . GLU A 1 191 ? -0.253 -5.879 19.032 1.00 87.44 191 GLU A O 1
ATOM 1517 N N . GLU A 1 192 ? 1.889 -5.385 18.574 1.00 82.06 192 GLU A N 1
ATOM 1518 C CA . GLU A 1 192 ? 2.425 -6.699 18.947 1.00 82.06 192 GLU A CA 1
ATOM 1519 C C . GLU A 1 192 ? 2.756 -6.748 20.442 1.00 82.06 192 GLU A C 1
ATOM 1521 O O . GLU A 1 192 ? 3.642 -6.046 20.936 1.00 82.06 192 GLU A O 1
ATOM 1526 N N . VAL A 1 193 ? 2.040 -7.606 21.169 1.00 76.69 193 VAL A N 1
ATOM 1527 C CA . VAL A 1 193 ? 2.186 -7.784 22.612 1.00 76.69 193 VAL A CA 1
ATOM 1528 C C . VAL A 1 193 ? 3.445 -8.602 22.884 1.00 76.69 193 VAL A C 1
ATOM 1530 O O . VAL A 1 193 ? 3.476 -9.816 22.688 1.00 76.69 193 VAL A O 1
ATOM 1533 N N . LYS A 1 194 ? 4.494 -7.932 23.367 1.00 61.03 194 LYS A N 1
ATOM 1534 C CA . LYS A 1 194 ? 5.760 -8.568 23.756 1.00 61.03 194 LYS A CA 1
ATOM 1535 C C . LYS A 1 194 ? 5.597 -9.338 25.070 1.00 61.03 194 LYS A C 1
ATOM 1537 O O . LYS A 1 194 ? 5.780 -8.775 26.148 1.00 61.03 194 LYS A O 1
ATOM 1542 N N . GLY A 1 195 ? 5.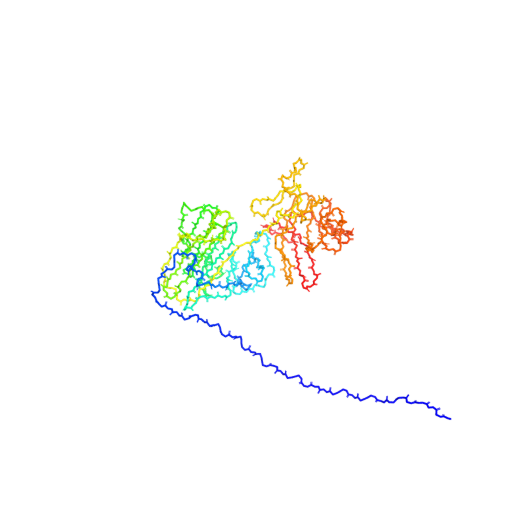255 -10.621 24.978 1.00 50.44 195 GLY A N 1
ATOM 1543 C CA . GLY A 1 195 ? 5.345 -11.555 26.099 1.00 50.44 195 GLY A CA 1
ATOM 1544 C C . GLY A 1 195 ? 6.800 -11.895 26.445 1.00 50.44 195 GLY A C 1
ATOM 1545 O O . GLY A 1 195 ? 7.700 -11.760 25.616 1.00 50.44 195 GLY A O 1
ATOM 1546 N N . GLY A 1 196 ? 7.036 -12.356 27.675 1.00 53.38 196 GLY A N 1
ATOM 1547 C CA . GLY A 1 196 ? 8.326 -12.926 28.073 1.00 53.38 196 GLY A CA 1
ATOM 1548 C C . GLY A 1 196 ? 8.461 -14.385 27.626 1.00 53.38 196 GLY A C 1
ATOM 1549 O O . GLY A 1 196 ? 7.507 -15.139 27.775 1.00 53.38 196 GLY A O 1
ATOM 1550 N N . GLU A 1 197 ? 9.640 -14.732 27.098 1.00 48.12 197 GLU A N 1
ATOM 1551 C CA . GLU A 1 197 ? 10.242 -16.056 26.792 1.00 48.12 197 GLU A CA 1
ATOM 1552 C C . GLU A 1 197 ? 9.422 -17.141 26.043 1.00 48.12 197 GLU A C 1
ATOM 1554 O O . GLU A 1 197 ? 9.983 -17.774 25.154 1.00 48.12 197 GLU A O 1
ATOM 1559 N N . GLU A 1 198 ? 8.116 -17.305 26.268 1.00 53.28 198 GLU A N 1
ATOM 1560 C CA . GLU A 1 198 ? 7.213 -18.200 25.510 1.00 53.28 198 GLU A CA 1
ATOM 1561 C C . GLU A 1 198 ? 6.129 -17.412 24.740 1.00 53.28 198 GLU A C 1
ATOM 1563 O O . GLU A 1 198 ? 4.969 -17.814 24.622 1.00 53.28 198 GLU A O 1
ATOM 1568 N N . SER A 1 199 ? 6.493 -16.238 24.216 1.00 45.84 199 SER A N 1
ATOM 1569 C CA . SER A 1 199 ? 5.560 -15.321 23.550 1.00 45.84 199 SER A CA 1
ATOM 1570 C C . SER A 1 199 ? 5.056 -15.848 22.200 1.00 45.84 199 SER A C 1
ATOM 1572 O O . SER A 1 199 ? 5.618 -15.539 21.148 1.00 45.84 199 SER A O 1
ATOM 1574 N N . THR A 1 200 ? 3.911 -16.537 22.196 1.00 49.66 200 THR A N 1
ATOM 1575 C CA . THR A 1 200 ? 3.053 -16.603 21.000 1.00 49.66 200 THR A CA 1
ATOM 1576 C C . THR A 1 200 ? 2.785 -15.180 20.498 1.00 49.66 200 THR A C 1
ATOM 1578 O O . THR A 1 200 ? 2.478 -14.316 21.318 1.00 49.66 200 THR A O 1
ATOM 1581 N N . GLY A 1 201 ? 2.885 -14.930 19.186 1.00 57.00 201 GLY A N 1
ATOM 1582 C CA . GLY A 1 201 ? 2.782 -13.595 18.570 1.00 57.00 201 GLY A CA 1
ATOM 1583 C C . GLY A 1 201 ? 1.386 -12.962 18.642 1.00 57.00 201 GLY A C 1
ATOM 1584 O O . GLY A 1 201 ? 0.714 -12.792 17.626 1.00 57.00 201 GLY A O 1
ATOM 1585 N N . ALA A 1 202 ? 0.928 -12.643 19.851 1.00 69.38 202 ALA A N 1
ATOM 1586 C CA . ALA A 1 202 ? -0.353 -12.013 20.104 1.00 69.38 202 ALA A CA 1
ATOM 1587 C C . ALA A 1 202 ? -0.312 -10.544 19.669 1.00 69.38 202 ALA A C 1
ATOM 1589 O O . ALA A 1 202 ? 0.542 -9.771 20.098 1.00 69.38 202 ALA A O 1
ATOM 1590 N N . ARG A 1 203 ? -1.275 -10.152 18.835 1.00 83.00 203 ARG A N 1
ATOM 1591 C CA . ARG A 1 203 ? -1.536 -8.755 18.480 1.00 83.00 203 ARG A CA 1
ATOM 1592 C C . ARG A 1 203 ? -2.817 -8.291 19.169 1.00 83.00 203 ARG A C 1
ATOM 1594 O O . ARG A 1 203 ? -3.798 -9.035 19.180 1.00 83.00 203 ARG A O 1
ATOM 1601 N N . GLU A 1 204 ? -2.826 -7.070 19.685 1.00 87.44 204 GLU A N 1
ATOM 1602 C CA . GLU A 1 204 ? -4.021 -6.399 20.214 1.00 87.44 204 GLU A CA 1
ATOM 1603 C C . GLU A 1 204 ? -4.301 -5.089 19.471 1.00 87.44 204 GLU A C 1
ATOM 1605 O O . GLU A 1 204 ? -3.520 -4.666 18.619 1.00 87.44 204 GLU A O 1
ATOM 1610 N N . VAL A 1 205 ? -5.453 -4.472 19.747 1.00 89.81 205 VAL A N 1
ATOM 1611 C CA . VAL A 1 205 ? -5.920 -3.269 19.041 1.00 89.81 205 VAL A CA 1
ATOM 1612 C C . VAL A 1 205 ? -6.210 -2.093 19.970 1.00 89.81 205 VAL A C 1
ATOM 1614 O O . VAL A 1 205 ? -6.886 -2.226 20.991 1.00 89.81 205 VAL A O 1
ATOM 1617 N N . LYS A 1 206 ? -5.787 -0.900 19.547 1.00 89.94 206 LYS A N 1
ATOM 1618 C CA . LYS A 1 206 ? -6.167 0.388 20.136 1.00 89.94 206 LYS A CA 1
ATOM 1619 C C . LYS A 1 206 ? -7.065 1.130 19.150 1.00 89.94 206 LYS A C 1
ATOM 1621 O O . LYS A 1 206 ? -6.645 1.424 18.035 1.00 89.94 206 LYS A O 1
ATOM 1626 N N . LEU A 1 207 ? -8.306 1.426 19.541 1.00 91.62 207 LEU A N 1
ATOM 1627 C CA . LEU A 1 207 ? -9.226 2.217 18.715 1.00 91.62 207 LEU A CA 1
ATOM 1628 C C . LEU A 1 207 ? -8.644 3.624 18.501 1.00 91.62 207 LEU A C 1
ATOM 1630 O O . LEU A 1 207 ? -8.314 4.299 19.474 1.00 91.62 207 LEU A O 1
ATOM 1634 N N . LEU A 1 208 ? -8.542 4.048 17.241 1.00 90.06 208 LEU A N 1
ATOM 1635 C CA . LEU A 1 208 ? -8.121 5.397 16.851 1.00 90.06 208 LEU A CA 1
ATOM 1636 C C . LEU A 1 208 ? -9.342 6.275 16.583 1.00 90.06 208 LEU A C 1
ATOM 1638 O O . LEU A 1 208 ? -9.471 7.348 17.158 1.00 90.06 208 LEU A O 1
ATOM 1642 N N . GLN A 1 209 ? -10.271 5.782 15.760 1.00 92.00 209 GLN A N 1
ATOM 1643 C CA . GLN A 1 209 ? -11.490 6.500 15.399 1.00 92.00 209 GLN A CA 1
ATOM 1644 C C . GLN A 1 209 ? -12.670 5.539 15.245 1.00 92.00 209 GLN A C 1
ATOM 1646 O O . GLN A 1 209 ? -12.526 4.439 14.714 1.00 92.00 209 GLN A O 1
ATOM 1651 N N . GLN A 1 210 ? -13.863 5.996 15.633 1.00 91.31 210 GLN A N 1
ATOM 1652 C CA . GLN A 1 210 ? -15.135 5.393 15.239 1.00 91.31 210 GLN A CA 1
ATOM 1653 C C . GLN A 1 210 ? -15.996 6.431 14.509 1.00 91.31 210 GLN A C 1
ATOM 1655 O O . GLN A 1 210 ? -16.174 7.550 14.983 1.00 91.31 210 GLN A O 1
ATOM 1660 N N . ILE A 1 211 ? -16.534 6.049 13.357 1.00 90.19 211 ILE A N 1
ATOM 1661 C CA . ILE A 1 211 ? -17.442 6.834 12.520 1.00 90.19 211 ILE A CA 1
ATOM 1662 C C . ILE A 1 211 ? -18.789 6.105 12.498 1.00 90.19 211 ILE A C 1
ATOM 1664 O O . ILE A 1 211 ? -18.838 4.874 12.411 1.00 90.19 211 ILE A O 1
ATOM 1668 N N . ARG A 1 212 ? -19.889 6.860 12.586 1.00 90.00 212 ARG A N 1
ATOM 1669 C CA . ARG A 1 212 ? -21.239 6.356 12.309 1.00 90.00 212 ARG A CA 1
ATOM 1670 C C . ARG A 1 212 ? -21.853 7.161 11.167 1.00 90.00 212 ARG A C 1
ATOM 1672 O O . ARG A 1 212 ? -21.925 8.381 11.262 1.00 90.00 212 ARG A O 1
ATOM 1679 N N . SER A 1 213 ? -22.268 6.485 10.101 1.00 86.38 213 SER A N 1
ATOM 1680 C CA . SER A 1 213 ? -22.855 7.086 8.897 1.00 86.38 213 SER A CA 1
ATOM 1681 C C . SER A 1 213 ? -23.787 6.089 8.208 1.00 86.38 213 SER A C 1
ATOM 1683 O O . SER A 1 213 ? -23.626 4.883 8.356 1.00 86.38 213 SER A O 1
ATOM 1685 N N . THR A 1 214 ? -24.762 6.560 7.431 1.00 84.62 214 THR A N 1
ATOM 1686 C CA . THR A 1 214 ? -25.596 5.663 6.613 1.00 84.62 214 THR A CA 1
ATOM 1687 C C . THR A 1 214 ? -24.870 5.338 5.309 1.00 84.62 214 THR A C 1
ATOM 1689 O O . THR A 1 214 ? -25.046 6.044 4.317 1.00 84.62 214 THR A O 1
ATOM 1692 N N . PHE A 1 215 ? -24.057 4.280 5.310 1.00 81.00 215 PHE A N 1
ATOM 1693 C CA . PHE A 1 215 ? -23.397 3.767 4.105 1.00 81.00 215 PHE A CA 1
ATOM 1694 C C . PHE A 1 215 ? -24.434 3.130 3.170 1.00 81.00 215 PHE A C 1
ATOM 1696 O O . PHE A 1 215 ? -25.018 2.101 3.509 1.00 81.00 215 PHE A O 1
ATOM 1703 N N . LYS A 1 216 ? -24.695 3.741 2.009 1.00 79.56 216 LYS A N 1
ATOM 1704 C CA . LYS A 1 216 ? -25.788 3.319 1.102 1.00 79.56 216 LYS A CA 1
ATOM 1705 C C . LYS A 1 216 ? -25.350 2.380 -0.021 1.00 79.56 216 LYS A C 1
ATOM 1707 O O . LYS A 1 216 ? -26.196 1.714 -0.611 1.00 79.56 216 LYS A O 1
ATOM 1712 N N . GLU A 1 217 ? -24.055 2.333 -0.306 1.00 79.44 217 GLU A N 1
ATOM 1713 C CA . GLU A 1 217 ? -23.481 1.684 -1.486 1.00 79.44 217 GLU A CA 1
ATOM 1714 C C . GLU A 1 217 ? -22.359 0.710 -1.097 1.00 79.44 217 GLU A C 1
ATOM 1716 O O . GLU A 1 217 ? -21.973 0.614 0.072 1.00 79.44 217 GLU A O 1
ATOM 1721 N N . LYS A 1 218 ? -21.856 -0.052 -2.076 1.00 67.31 218 LYS A N 1
ATOM 1722 C CA . LYS A 1 218 ? -20.756 -1.006 -1.888 1.00 67.31 218 LYS A CA 1
ATOM 1723 C C . LYS A 1 218 ? -19.457 -0.256 -1.580 1.00 67.31 218 LYS A C 1
ATOM 1725 O O . LYS A 1 218 ? -19.057 0.612 -2.349 1.00 67.31 218 LYS A O 1
ATOM 1730 N N . MET A 1 219 ? -18.802 -0.619 -0.479 1.00 74.44 219 MET A N 1
ATOM 1731 C CA . MET A 1 219 ? -17.599 0.043 0.048 1.00 74.44 219 MET A CA 1
ATOM 1732 C C . MET A 1 219 ? -16.318 -0.714 -0.336 1.00 74.44 219 MET A C 1
ATOM 1734 O O . MET A 1 219 ? -16.306 -1.940 -0.251 1.00 74.44 219 MET A O 1
ATOM 1738 N N . VAL A 1 220 ? -15.240 -0.019 -0.715 1.00 59.06 220 VAL A N 1
ATOM 1739 C CA . VAL A 1 220 ? -14.008 -0.615 -1.281 1.00 59.06 220 VAL A CA 1
ATOM 1740 C C . VAL A 1 220 ? -12.721 -0.052 -0.607 1.00 59.06 220 VAL A C 1
ATOM 1742 O O . VAL A 1 220 ? -12.634 1.174 -0.511 1.00 59.06 220 VAL A O 1
ATOM 1745 N N . PRO A 1 221 ? -11.761 -0.882 -0.113 1.00 51.19 221 PRO A N 1
ATOM 1746 C CA . PRO A 1 221 ? -10.529 -0.443 0.612 1.00 51.19 221 PRO A CA 1
ATOM 1747 C C . PRO A 1 221 ? -9.258 -0.072 -0.213 1.00 51.19 221 PRO A C 1
ATOM 1749 O O . PRO A 1 221 ? -9.271 -0.246 -1.428 1.00 51.19 221 PRO A O 1
ATOM 1752 N N . ASP A 1 222 ? -8.165 0.374 0.462 1.00 47.03 222 ASP A N 1
ATOM 1753 C CA . ASP A 1 222 ? -6.841 0.857 -0.071 1.00 47.03 222 ASP A CA 1
ATOM 1754 C C . ASP A 1 222 ? -5.605 0.555 0.869 1.00 47.03 222 ASP A C 1
ATOM 1756 O O . ASP A 1 222 ? -5.831 0.196 2.030 1.00 47.03 222 ASP A O 1
ATOM 1760 N N . TRP A 1 223 ? -4.324 0.652 0.410 1.00 37.88 223 TRP A N 1
ATOM 1761 C CA . TRP A 1 223 ? -3.070 0.105 1.052 1.00 37.88 223 TRP A CA 1
ATOM 1762 C C . TRP A 1 223 ? -1.687 0.598 0.452 1.00 37.88 223 TRP A C 1
ATOM 1764 O O . TRP A 1 223 ? -1.690 0.984 -0.706 1.00 37.88 223 TRP A O 1
ATOM 1774 N N . ILE A 1 224 ? -0.503 0.538 1.157 1.00 35.91 224 ILE A N 1
ATOM 1775 C CA . ILE A 1 224 ? 0.959 0.697 0.695 1.00 35.91 224 ILE A CA 1
ATOM 1776 C C . ILE A 1 224 ? 1.941 -0.067 1.700 1.00 35.91 224 ILE A C 1
ATOM 1778 O O . ILE A 1 224 ? 1.509 -0.163 2.841 1.00 35.91 224 ILE A O 1
ATOM 1782 N N . HIS A 1 225 ? 3.173 -0.676 1.547 1.00 37.03 225 HIS A N 1
ATOM 1783 C CA . HIS A 1 225 ? 4.516 -0.411 0.884 1.00 37.03 225 HIS A CA 1
ATOM 1784 C C . HIS A 1 225 ? 5.527 -1.656 0.781 1.00 37.03 225 HIS A C 1
ATOM 1786 O O . HIS A 1 225 ? 5.049 -2.781 0.825 1.00 37.03 225 HIS A O 1
ATOM 1792 N N . LEU A 1 226 ? 6.888 -1.517 0.621 1.00 40.91 226 LEU A N 1
ATOM 1793 C CA . LEU A 1 226 ? 7.969 -2.563 0.325 1.00 40.91 226 LEU A CA 1
ATOM 1794 C C . LEU A 1 226 ? 9.334 -2.408 1.121 1.00 40.91 226 LEU A C 1
ATOM 1796 O O . LEU A 1 226 ? 9.561 -1.313 1.638 1.00 40.91 226 LEU A O 1
ATOM 1800 N N . SER A 1 227 ? 10.259 -3.415 1.252 1.00 49.00 227 SER A N 1
ATOM 1801 C CA . SER A 1 227 ? 11.545 -3.311 2.057 1.00 49.00 227 SER A CA 1
ATOM 1802 C C . SER A 1 227 ? 12.764 -4.290 1.819 1.00 49.00 227 SER A C 1
ATOM 1804 O O . SER A 1 227 ? 12.616 -5.489 1.631 1.00 49.00 227 SER A O 1
ATOM 1806 N N . LEU A 1 228 ? 14.016 -3.813 2.004 1.00 52.91 228 LEU A N 1
ATOM 1807 C CA . LEU A 1 228 ? 15.331 -4.517 1.861 1.00 52.91 228 LEU A CA 1
ATOM 1808 C C . LEU A 1 228 ? 15.723 -5.528 2.979 1.00 52.91 228 LEU A C 1
ATOM 1810 O O . LEU A 1 228 ? 15.243 -5.399 4.109 1.00 52.91 228 LEU A O 1
ATOM 1814 N N . ASP A 1 229 ? 16.669 -6.467 2.721 1.00 71.31 229 ASP A N 1
ATOM 1815 C CA . ASP A 1 229 ? 17.140 -7.470 3.713 1.00 71.31 229 ASP A CA 1
ATOM 1816 C C . ASP A 1 229 ? 18.533 -7.258 4.349 1.00 71.31 229 ASP A C 1
ATOM 1818 O O . ASP A 1 229 ? 19.587 -7.481 3.750 1.00 71.31 229 ASP A O 1
ATOM 1822 N N . GLU A 1 230 ? 18.527 -6.976 5.653 1.00 65.69 230 GLU A N 1
ATOM 1823 C CA . GLU A 1 230 ? 19.694 -6.865 6.545 1.00 65.69 230 GLU A CA 1
ATOM 1824 C C . GLU A 1 230 ? 20.517 -8.159 6.700 1.00 65.69 230 GLU A C 1
ATOM 1826 O O . GLU A 1 230 ? 21.716 -8.109 7.007 1.00 65.69 230 GLU A O 1
ATOM 1831 N N . LYS A 1 231 ? 19.896 -9.331 6.497 1.00 70.75 231 LYS A N 1
ATOM 1832 C CA . LYS A 1 231 ? 20.576 -10.628 6.654 1.00 70.75 231 LYS A CA 1
ATOM 1833 C C . LYS A 1 231 ? 21.603 -10.861 5.547 1.00 70.75 231 LYS A C 1
ATOM 1835 O O . LYS A 1 231 ? 22.666 -11.414 5.812 1.00 70.75 231 LYS A O 1
ATOM 1840 N N . THR A 1 232 ? 21.299 -10.399 4.333 1.00 69.19 232 THR A N 1
ATOM 1841 C CA . THR A 1 232 ? 22.131 -10.619 3.139 1.00 69.19 232 THR A CA 1
ATOM 1842 C C . THR A 1 232 ? 23.252 -9.588 2.988 1.00 69.19 232 THR A C 1
ATOM 1844 O O . THR A 1 232 ? 24.299 -9.889 2.411 1.00 69.19 232 THR A O 1
ATOM 1847 N N . ALA A 1 233 ? 23.063 -8.387 3.545 1.00 64.94 233 ALA A N 1
ATOM 1848 C CA . ALA A 1 233 ? 23.955 -7.248 3.365 1.00 64.94 233 ALA A CA 1
ATOM 1849 C C . ALA A 1 233 ? 25.400 -7.516 3.818 1.00 64.94 233 ALA A C 1
ATOM 1851 O O . ALA A 1 233 ? 25.653 -7.883 4.968 1.00 64.94 233 ALA A O 1
ATOM 1852 N N . ASN A 1 234 ? 26.367 -7.273 2.935 1.00 72.62 234 ASN A N 1
ATOM 1853 C CA . ASN A 1 234 ? 27.789 -7.345 3.260 1.00 72.62 234 ASN A CA 1
ATOM 1854 C C . ASN A 1 234 ? 28.162 -6.446 4.456 1.00 72.62 234 ASN A C 1
ATOM 1856 O O . ASN A 1 234 ? 27.643 -5.344 4.614 1.00 72.62 234 ASN A O 1
ATOM 1860 N N . LYS A 1 235 ? 29.144 -6.882 5.255 1.00 69.19 235 LYS A N 1
ATOM 1861 C CA . LYS A 1 235 ? 29.620 -6.215 6.486 1.00 69.19 235 LYS A CA 1
ATOM 1862 C C . LYS A 1 235 ? 30.120 -4.763 6.332 1.00 69.19 235 LYS A C 1
ATOM 1864 O O . LYS A 1 235 ? 30.285 -4.079 7.341 1.00 69.19 235 LYS A O 1
ATOM 1869 N N . MET A 1 236 ? 30.375 -4.300 5.103 1.00 62.25 236 MET A N 1
ATOM 1870 C CA . MET A 1 236 ? 30.760 -2.915 4.774 1.00 62.25 236 MET A CA 1
ATOM 1871 C C . MET A 1 236 ? 29.558 -2.008 4.439 1.00 62.25 236 MET A C 1
ATOM 1873 O O . MET A 1 236 ? 29.739 -0.815 4.174 1.00 62.25 236 MET A O 1
ATOM 1877 N N . LEU A 1 237 ? 28.343 -2.564 4.413 1.00 62.19 237 LEU A N 1
ATOM 1878 C CA . LEU A 1 237 ? 27.089 -1.860 4.161 1.00 62.19 237 LEU A CA 1
ATOM 1879 C C . LEU A 1 237 ? 26.301 -1.643 5.459 1.00 62.19 237 LEU A C 1
ATOM 1881 O O . LEU A 1 237 ? 26.337 -2.453 6.384 1.00 62.19 237 LEU A O 1
ATOM 1885 N N . TRP A 1 238 ? 25.535 -0.559 5.484 1.00 65.25 238 TRP A N 1
ATOM 1886 C CA . TRP A 1 238 ? 24.529 -0.258 6.495 1.00 65.25 238 TRP A CA 1
ATOM 1887 C C . TRP A 1 238 ? 23.193 0.002 5.798 1.00 65.25 238 TRP A C 1
ATOM 1889 O O . TRP A 1 238 ? 23.138 0.845 4.900 1.00 65.25 238 TRP A O 1
ATOM 1899 N N . ILE A 1 239 ? 22.129 -0.699 6.195 1.00 62.53 239 ILE A N 1
ATOM 1900 C CA . ILE A 1 239 ? 20.762 -0.403 5.737 1.00 62.53 239 ILE A CA 1
ATOM 1901 C C . ILE A 1 239 ? 20.139 0.600 6.710 1.00 62.53 239 ILE A C 1
ATOM 1903 O O . ILE A 1 239 ? 20.364 0.507 7.914 1.00 62.53 239 ILE A O 1
ATOM 1907 N N . SER A 1 240 ? 19.375 1.572 6.215 1.00 57.00 240 SER A N 1
ATOM 1908 C CA . SER A 1 240 ? 18.595 2.457 7.083 1.00 57.00 240 SER A CA 1
ATOM 1909 C C . SER A 1 240 ? 17.551 1.683 7.893 1.00 57.00 240 SER A C 1
ATOM 1911 O O . SER A 1 240 ? 16.981 0.708 7.410 1.00 57.00 240 SER A O 1
ATOM 1913 N N . ASP A 1 241 ? 17.211 2.189 9.078 1.00 53.09 241 ASP A N 1
ATOM 1914 C CA . ASP A 1 241 ? 16.187 1.628 9.978 1.00 53.09 241 ASP A CA 1
ATOM 1915 C C . ASP A 1 241 ? 14.804 1.487 9.298 1.00 53.09 241 ASP A C 1
ATOM 1917 O O . ASP A 1 241 ? 13.956 0.703 9.712 1.00 53.09 241 ASP A O 1
ATOM 1921 N N . SER A 1 242 ? 14.587 2.244 8.217 1.00 46.69 242 SER A N 1
ATOM 1922 C CA . SER A 1 242 ? 13.416 2.197 7.337 1.00 46.69 242 SER A CA 1
ATOM 1923 C C . SER A 1 242 ? 13.436 1.073 6.288 1.00 46.69 242 SER A C 1
ATOM 1925 O O . SER A 1 242 ? 12.536 1.030 5.453 1.00 46.69 242 SER A O 1
ATOM 1927 N N . GLY A 1 243 ? 14.477 0.235 6.253 1.00 56.31 243 GLY A N 1
ATOM 1928 C CA . GLY A 1 243 ? 14.631 -0.868 5.301 1.00 56.31 243 GLY A CA 1
ATOM 1929 C C . GLY A 1 243 ? 14.721 -0.444 3.831 1.00 56.31 243 GLY A C 1
ATOM 1930 O O . GLY A 1 243 ? 14.373 -1.232 2.962 1.00 56.31 243 GLY A O 1
ATOM 1931 N N . SER A 1 244 ? 15.118 0.795 3.520 1.00 54.47 244 SER A N 1
ATOM 1932 C CA . SER A 1 244 ? 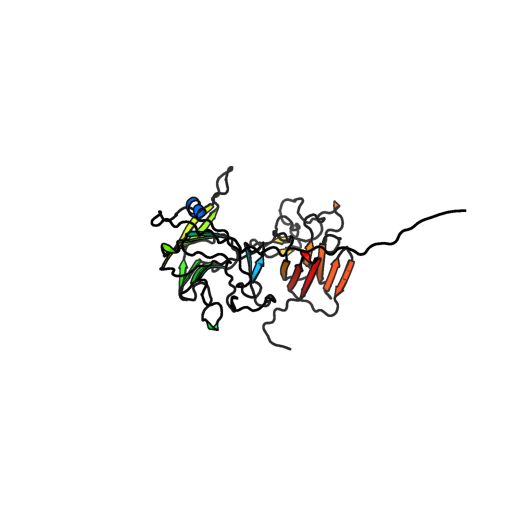14.912 1.376 2.175 1.00 54.47 244 SER A CA 1
ATOM 1933 C C . SER A 1 244 ? 16.078 2.190 1.605 1.00 54.47 244 SER A C 1
ATOM 1935 O O . SER A 1 244 ? 15.973 2.712 0.498 1.00 54.47 244 SER A O 1
ATOM 1937 N N . LYS A 1 245 ? 17.206 2.299 2.317 1.00 59.22 245 LYS A N 1
ATOM 1938 C CA . LYS A 1 245 ? 18.440 2.945 1.830 1.00 59.22 245 LYS A CA 1
ATOM 1939 C C . LYS A 1 245 ? 19.663 2.152 2.270 1.00 59.22 245 LYS A C 1
ATOM 1941 O O . LYS A 1 245 ? 19.638 1.544 3.336 1.00 59.22 245 LYS A O 1
ATOM 1946 N N . VAL A 1 246 ? 20.733 2.192 1.476 1.00 62.66 246 VAL A N 1
ATOM 1947 C CA . VAL A 1 246 ? 21.981 1.453 1.719 1.00 62.66 246 VAL A CA 1
ATOM 1948 C C . VAL A 1 246 ? 23.168 2.411 1.657 1.00 62.66 246 VAL A C 1
ATOM 1950 O O . VAL A 1 246 ? 23.328 3.140 0.681 1.00 62.66 246 VAL A O 1
ATOM 1953 N N . CYS A 1 247 ? 24.021 2.390 2.679 1.00 66.06 247 CYS A N 1
ATOM 1954 C CA . CYS A 1 247 ? 25.214 3.228 2.785 1.00 66.06 247 CYS A CA 1
ATOM 1955 C C . CYS A 1 247 ? 26.468 2.359 2.949 1.00 66.06 247 CYS A C 1
ATOM 1957 O O . CYS A 1 247 ? 26.529 1.523 3.848 1.00 66.06 247 CYS A O 1
ATOM 1959 N N . ARG A 1 248 ? 27.500 2.583 2.128 1.00 65.56 248 ARG A N 1
ATOM 1960 C CA . ARG A 1 248 ? 28.808 1.915 2.252 1.00 65.56 248 ARG A CA 1
ATOM 1961 C C . ARG A 1 248 ? 29.734 2.722 3.167 1.00 65.56 248 ARG A C 1
ATOM 1963 O O . ARG A 1 248 ? 29.979 3.897 2.900 1.00 65.56 248 ARG A O 1
ATOM 1970 N N . LYS A 1 249 ? 30.281 2.105 4.220 1.00 63.59 249 LYS A N 1
ATOM 1971 C CA . LYS A 1 249 ? 31.317 2.716 5.076 1.00 63.59 249 LYS A CA 1
ATOM 1972 C C . LYS A 1 249 ? 32.709 2.241 4.655 1.00 63.59 249 LYS A C 1
ATOM 1974 O O . LYS A 1 249 ? 32.909 1.071 4.357 1.00 63.59 249 LYS A O 1
ATOM 1979 N N . ASN A 1 250 ? 33.693 3.144 4.675 1.00 56.91 250 ASN A N 1
ATOM 1980 C CA . ASN A 1 250 ? 35.064 2.859 4.216 1.00 56.91 250 ASN A CA 1
ATOM 1981 C C . ASN A 1 250 ? 36.069 2.542 5.345 1.00 56.91 250 ASN A C 1
ATOM 1983 O O . ASN A 1 250 ? 37.244 2.330 5.054 1.00 56.91 250 ASN A O 1
ATOM 1987 N N . ARG A 1 251 ? 35.657 2.572 6.623 1.00 54.06 251 ARG A N 1
ATOM 1988 C CA . ARG A 1 251 ? 36.561 2.402 7.788 1.00 54.06 251 ARG A CA 1
ATOM 1989 C C . ARG A 1 251 ? 35.989 1.620 8.974 1.00 54.06 251 ARG A C 1
ATOM 1991 O O . ARG A 1 251 ? 36.758 1.209 9.832 1.00 54.06 251 ARG A O 1
ATOM 1998 N N . GLU A 1 252 ? 34.677 1.416 9.031 1.00 55.03 252 GLU A N 1
ATOM 1999 C CA . GLU A 1 252 ? 34.006 0.701 10.120 1.00 55.03 252 GLU A CA 1
ATOM 2000 C C . GLU A 1 252 ? 33.311 -0.527 9.536 1.00 55.03 252 GLU A C 1
ATOM 2002 O O . GLU A 1 252 ? 32.528 -0.398 8.594 1.00 55.03 252 GLU A O 1
ATOM 2007 N N . ILE A 1 253 ? 33.606 -1.701 10.093 1.00 56.22 253 ILE A N 1
ATOM 2008 C CA . ILE A 1 253 ? 32.888 -2.945 9.801 1.00 56.22 253 ILE A CA 1
ATOM 2009 C C . ILE A 1 253 ? 31.662 -2.983 10.715 1.00 56.22 253 ILE A C 1
ATOM 2011 O O . ILE A 1 253 ? 31.784 -2.723 11.913 1.00 56.22 253 ILE A O 1
ATOM 2015 N N . SER A 1 254 ? 30.487 -3.294 10.168 1.00 52.38 254 SER A N 1
ATOM 2016 C CA . SER A 1 254 ? 29.255 -3.364 10.958 1.00 52.38 254 SER A CA 1
ATOM 2017 C C . SER A 1 254 ? 29.336 -4.503 11.995 1.00 52.38 254 SER A C 1
ATOM 2019 O O . SER A 1 254 ? 29.670 -5.628 11.610 1.00 52.38 254 SER A O 1
ATOM 2021 N N . PRO A 1 255 ? 29.050 -4.265 13.294 1.00 51.88 255 PRO A N 1
ATOM 2022 C CA . PRO A 1 255 ? 29.243 -5.238 14.378 1.00 51.88 255 PRO A CA 1
ATOM 2023 C C . PRO A 1 255 ? 28.091 -6.259 14.455 1.00 51.88 255 PRO A C 1
ATOM 2025 O O . PRO A 1 255 ? 27.439 -6.422 15.484 1.00 51.88 255 PRO A O 1
ATOM 2028 N N . VAL A 1 256 ? 27.814 -6.933 13.340 1.00 53.25 256 VAL A N 1
ATOM 2029 C CA . VAL A 1 256 ? 26.698 -7.873 13.169 1.00 53.25 256 VAL A CA 1
ATOM 2030 C C . VAL A 1 256 ? 27.252 -9.286 13.000 1.00 53.25 256 VAL A C 1
ATOM 2032 O O . VAL A 1 256 ? 28.272 -9.470 12.338 1.00 53.25 256 VAL A O 1
ATOM 2035 N N . LEU A 1 257 ? 26.579 -10.294 13.574 1.00 53.09 257 LEU A N 1
ATOM 2036 C CA . LEU A 1 257 ? 26.980 -11.695 13.406 1.00 53.09 257 LEU A CA 1
ATOM 2037 C C . LEU A 1 257 ? 27.100 -12.066 11.921 1.00 53.09 257 LEU A C 1
ATOM 2039 O O . LEU A 1 257 ? 26.222 -11.737 11.111 1.00 53.09 257 LEU A O 1
ATOM 2043 N N . ASP A 1 258 ? 28.160 -12.803 11.587 1.00 62.66 258 ASP A N 1
ATOM 2044 C CA . ASP A 1 258 ? 28.249 -13.464 10.291 1.00 62.66 258 ASP A CA 1
ATOM 2045 C C . ASP A 1 258 ? 27.193 -14.575 10.187 1.00 62.66 258 ASP A C 1
ATOM 2047 O O . ASP A 1 258 ? 26.848 -15.218 11.181 1.00 62.66 258 ASP A O 1
ATOM 2051 N N . ARG A 1 259 ? 26.628 -14.745 8.990 1.00 62.53 259 ARG A N 1
ATOM 2052 C CA . ARG A 1 259 ? 25.521 -15.668 8.701 1.00 62.53 259 ARG A CA 1
ATOM 2053 C C . ARG A 1 259 ? 25.618 -16.172 7.257 1.00 62.53 259 ARG A C 1
ATOM 2055 O O . ARG A 1 259 ? 26.075 -15.404 6.405 1.00 62.53 259 ARG A O 1
ATOM 2062 N N . PRO A 1 260 ? 25.232 -17.424 6.952 1.00 66.69 260 PRO A N 1
ATOM 2063 C CA . PRO A 1 260 ? 25.490 -18.036 5.646 1.00 66.69 260 PRO A CA 1
ATOM 2064 C C . PRO A 1 260 ? 24.925 -17.236 4.462 1.00 66.69 260 PRO A C 1
ATOM 2066 O O . PRO A 1 260 ? 25.575 -17.171 3.424 1.00 66.69 260 PRO A O 1
ATOM 2069 N N . GLU A 1 261 ? 23.792 -16.554 4.641 1.00 70.06 261 GLU A N 1
ATOM 2070 C CA . GLU A 1 261 ? 23.082 -15.774 3.618 1.00 70.06 261 GLU A CA 1
ATOM 2071 C C . GLU A 1 261 ? 23.788 -14.456 3.231 1.00 70.06 261 GLU A C 1
ATOM 2073 O O . GLU A 1 261 ? 23.362 -13.782 2.285 1.00 70.06 261 GLU A O 1
ATOM 2078 N N . ARG A 1 262 ? 24.837 -14.064 3.970 1.00 70.56 262 ARG A N 1
ATOM 2079 C CA . ARG A 1 262 ? 25.549 -12.788 3.826 1.00 70.56 262 ARG A CA 1
ATOM 2080 C C . ARG A 1 262 ? 26.605 -12.826 2.718 1.00 70.56 262 ARG A C 1
ATOM 2082 O O . ARG A 1 262 ? 27.436 -13.731 2.687 1.00 70.56 262 ARG A O 1
ATOM 2089 N N . TYR A 1 263 ? 26.651 -11.783 1.884 1.00 67.56 263 TYR A N 1
ATOM 2090 C CA . TYR A 1 263 ? 27.759 -11.575 0.944 1.00 67.56 263 TYR A CA 1
ATOM 2091 C C . TYR A 1 263 ? 29.081 -11.305 1.672 1.00 67.56 263 TYR A C 1
ATOM 2093 O O . TYR A 1 263 ? 29.177 -10.385 2.488 1.00 67.56 263 TYR A O 1
ATOM 2101 N N . GLU A 1 264 ? 30.124 -12.063 1.339 1.00 65.44 264 GLU A N 1
ATOM 2102 C CA . GLU A 1 264 ? 31.422 -12.005 2.020 1.00 65.44 264 GLU A CA 1
ATOM 2103 C C . GLU A 1 264 ? 32.401 -11.003 1.386 1.00 65.44 264 GLU A C 1
ATOM 2105 O O . GLU A 1 264 ? 32.899 -10.100 2.071 1.00 65.44 264 GLU A O 1
ATOM 2110 N N . CYS A 1 265 ? 32.671 -11.160 0.086 1.00 62.91 265 CYS A N 1
ATOM 2111 C CA . CYS A 1 265 ? 33.718 -10.424 -0.630 1.00 62.91 265 CYS A CA 1
ATOM 2112 C C . CYS A 1 265 ? 33.205 -9.105 -1.228 1.00 62.91 265 CYS A C 1
ATOM 2114 O O . CYS A 1 265 ? 33.825 -8.055 -1.046 1.00 62.91 265 CYS A O 1
ATOM 2116 N N . SER A 1 266 ? 32.057 -9.151 -1.908 1.00 65.88 266 SER A N 1
ATOM 2117 C CA . SER A 1 266 ? 31.483 -8.013 -2.636 1.00 65.88 266 SER A CA 1
ATOM 2118 C C . SER A 1 266 ? 30.495 -7.218 -1.763 1.00 65.88 266 SER A C 1
ATOM 2120 O O . SER A 1 266 ? 29.614 -7.825 -1.150 1.00 65.88 266 SER A O 1
ATOM 2122 N N . PRO A 1 267 ? 30.582 -5.869 -1.696 1.00 62.00 267 PRO A N 1
ATOM 2123 C CA . PRO A 1 267 ? 29.638 -5.024 -0.952 1.00 62.00 267 PRO A CA 1
ATOM 2124 C C . PRO A 1 267 ? 28.221 -4.990 -1.557 1.00 62.00 267 PRO A C 1
ATOM 2126 O O . PRO A 1 267 ? 27.832 -4.009 -2.187 1.00 62.00 267 PRO A O 1
ATOM 2129 N N . GLN A 1 268 ? 27.453 -6.064 -1.359 1.00 74.44 268 GLN A N 1
ATOM 2130 C CA . GLN A 1 268 ? 26.126 -6.288 -1.951 1.00 74.44 268 GLN A CA 1
ATOM 2131 C C . GLN A 1 268 ? 25.059 -6.613 -0.897 1.00 74.44 268 GLN A C 1
ATOM 2133 O O . GLN A 1 268 ? 25.373 -6.972 0.240 1.00 74.44 268 GLN A O 1
ATOM 2138 N N . VAL A 1 269 ? 23.794 -6.470 -1.294 1.00 65.31 269 VAL A N 1
ATOM 2139 C CA . VAL A 1 269 ? 22.573 -6.720 -0.513 1.00 65.31 269 VAL A CA 1
ATOM 2140 C C . VAL A 1 269 ? 21.421 -6.982 -1.490 1.00 65.31 269 VAL A C 1
ATOM 2142 O O . VAL A 1 269 ? 21.426 -6.418 -2.584 1.00 65.31 269 VAL A O 1
ATOM 2145 N N . VAL A 1 270 ? 20.444 -7.808 -1.108 1.00 75.25 270 VAL A N 1
ATOM 2146 C CA . VAL A 1 270 ? 19.207 -8.044 -1.881 1.00 75.25 270 VAL A CA 1
ATOM 2147 C C . VAL A 1 270 ? 17.952 -7.658 -1.081 1.00 75.25 270 VAL A C 1
ATOM 2149 O O . VAL A 1 270 ? 18.017 -7.384 0.122 1.00 75.25 270 VAL A O 1
ATOM 2152 N N . CYS A 1 271 ? 16.804 -7.585 -1.758 1.00 64.81 271 CYS A N 1
ATOM 2153 C CA . CYS A 1 271 ? 15.501 -7.319 -1.137 1.00 64.81 271 CYS A CA 1
ATOM 2154 C C . CYS A 1 271 ? 15.030 -8.490 -0.253 1.00 64.81 271 CYS A C 1
ATOM 2156 O O . CYS A 1 271 ? 15.542 -9.602 -0.386 1.00 64.81 271 CYS A O 1
ATOM 2158 N N . LYS A 1 272 ? 14.043 -8.261 0.633 1.00 63.62 272 LYS A N 1
ATOM 2159 C CA . LYS A 1 272 ? 13.370 -9.365 1.354 1.00 63.62 272 LYS A CA 1
ATOM 2160 C C . LYS A 1 272 ? 12.401 -10.117 0.440 1.00 63.62 272 LYS A C 1
ATOM 2162 O O . LYS A 1 272 ? 12.155 -11.302 0.643 1.00 63.62 272 LYS A O 1
ATOM 2167 N N . GLU A 1 273 ? 11.836 -9.424 -0.542 1.00 65.88 273 GLU A N 1
ATOM 2168 C CA . GLU A 1 273 ? 10.841 -9.952 -1.467 1.00 65.88 273 GLU A CA 1
ATOM 2169 C C . GLU A 1 273 ? 11.479 -10.742 -2.622 1.00 65.88 273 GLU A C 1
ATOM 2171 O O . GLU A 1 273 ? 12.321 -10.230 -3.363 1.00 65.88 273 GLU A O 1
ATOM 2176 N N . GLN A 1 274 ? 11.033 -11.986 -2.808 1.00 67.81 274 GLN A N 1
ATOM 2177 C CA . GLN A 1 274 ? 11.423 -12.841 -3.932 1.00 67.81 274 GLN A CA 1
ATOM 2178 C C . GLN A 1 274 ? 10.563 -12.562 -5.177 1.00 67.81 274 GLN A C 1
ATOM 2180 O O . GLN A 1 274 ? 9.351 -12.362 -5.082 1.00 67.81 274 GLN A O 1
ATOM 2185 N N . ILE A 1 275 ? 11.170 -12.627 -6.367 1.00 62.44 275 ILE A N 1
ATOM 2186 C CA . ILE A 1 275 ? 10.479 -12.451 -7.655 1.00 62.44 275 ILE A CA 1
ATOM 2187 C C . ILE A 1 275 ? 10.293 -13.825 -8.312 1.00 62.44 275 ILE A C 1
ATOM 2189 O O . ILE A 1 275 ? 11.164 -14.305 -9.037 1.00 62.44 275 ILE A O 1
ATOM 2193 N N . TRP A 1 276 ? 9.147 -14.466 -8.062 1.00 61.16 276 TRP A N 1
ATOM 2194 C CA . TRP A 1 276 ? 8.801 -15.766 -8.652 1.00 61.16 276 TRP A CA 1
ATOM 2195 C C . TRP A 1 276 ? 7.550 -15.694 -9.535 1.00 61.16 276 TRP A C 1
ATOM 2197 O O . TRP A 1 276 ? 6.540 -15.112 -9.134 1.00 61.16 276 TRP A O 1
ATOM 2207 N N . ASN A 1 277 ? 7.629 -16.280 -10.736 1.00 57.38 277 ASN A N 1
ATOM 2208 C CA . ASN A 1 277 ? 6.577 -16.387 -11.757 1.00 57.38 277 ASN A CA 1
ATOM 2209 C C . ASN A 1 277 ? 5.782 -15.084 -11.984 1.00 57.38 277 ASN A C 1
ATOM 2211 O O . ASN A 1 277 ? 4.558 -15.092 -12.126 1.00 57.38 277 ASN A O 1
ATOM 2215 N N . SER A 1 278 ? 6.475 -13.945 -11.951 1.00 61.22 278 SER A N 1
ATOM 2216 C CA . SER A 1 278 ? 5.856 -12.620 -11.921 1.00 61.22 278 SER A CA 1
ATOM 2217 C C . SER A 1 278 ? 6.699 -11.558 -12.631 1.00 61.22 278 SER A C 1
ATOM 2219 O O . SER A 1 278 ? 7.786 -11.825 -13.153 1.00 61.22 278 SER A O 1
ATOM 2221 N N . ARG A 1 279 ? 6.151 -10.341 -12.677 1.00 66.81 279 ARG A N 1
ATOM 2222 C CA . ARG A 1 279 ? 6.812 -9.135 -13.176 1.00 66.81 279 ARG A CA 1
ATOM 2223 C C . ARG A 1 279 ? 7.138 -8.221 -12.009 1.00 66.81 279 ARG A C 1
ATOM 2225 O O . ARG A 1 279 ? 6.291 -8.023 -11.139 1.00 66.81 279 ARG A O 1
ATOM 2232 N N . ALA A 1 280 ? 8.325 -7.636 -12.027 1.00 52.44 280 ALA A N 1
ATOM 2233 C CA . ALA A 1 280 ? 8.797 -6.725 -10.996 1.00 52.44 280 ALA A CA 1
ATOM 2234 C C . ALA A 1 280 ? 9.486 -5.514 -11.623 1.00 52.44 280 ALA A C 1
ATOM 2236 O O . ALA A 1 280 ? 10.075 -5.612 -12.699 1.00 52.44 280 ALA A O 1
ATOM 2237 N N . TYR A 1 281 ? 9.433 -4.384 -10.927 1.00 64.12 281 TYR A N 1
ATOM 2238 C CA . TYR A 1 281 ? 10.223 -3.203 -11.240 1.00 64.12 281 TYR A CA 1
ATOM 2239 C C . TYR A 1 281 ? 10.692 -2.552 -9.945 1.00 64.12 281 TYR A C 1
ATOM 2241 O O . TYR A 1 281 ? 9.942 -2.511 -8.968 1.00 64.12 281 TYR A O 1
ATOM 2249 N N . TRP A 1 282 ? 11.921 -2.051 -9.938 1.00 60.22 282 TRP A N 1
ATOM 2250 C CA . TRP A 1 282 ? 12.465 -1.274 -8.832 1.00 60.22 282 TRP A CA 1
ATOM 2251 C C . TRP A 1 282 ? 13.460 -0.238 -9.347 1.00 60.22 282 TRP A C 1
ATOM 2253 O O . TRP A 1 282 ? 14.160 -0.461 -10.333 1.00 60.22 282 TRP A O 1
ATOM 2263 N N . GLU A 1 283 ? 13.534 0.897 -8.659 1.00 65.56 283 GLU A N 1
ATOM 2264 C CA . GLU A 1 283 ? 14.520 1.942 -8.923 1.00 65.56 283 GLU A CA 1
ATOM 2265 C C . GLU A 1 283 ? 15.597 1.943 -7.844 1.00 65.56 283 GLU A C 1
ATOM 2267 O O . GLU A 1 283 ? 15.311 1.806 -6.653 1.00 65.56 283 GLU A O 1
ATOM 2272 N N . VAL A 1 284 ? 16.846 2.132 -8.264 1.00 66.00 284 VAL A N 1
ATOM 2273 C CA . VAL A 1 284 ? 17.989 2.313 -7.371 1.00 66.00 284 VAL A CA 1
ATOM 2274 C C . VAL A 1 284 ? 18.626 3.661 -7.671 1.00 66.00 284 VAL A C 1
ATOM 2276 O O . VAL A 1 284 ? 19.327 3.833 -8.670 1.00 66.00 284 VAL A O 1
ATOM 2279 N N . THR A 1 285 ? 18.393 4.626 -6.781 1.00 71.12 285 THR A N 1
ATOM 2280 C CA . THR A 1 285 ? 19.177 5.862 -6.734 1.00 71.12 285 THR A CA 1
ATOM 2281 C C . THR A 1 285 ? 20.540 5.570 -6.111 1.00 71.12 285 THR A C 1
ATOM 2283 O O . THR A 1 285 ? 20.614 5.086 -4.981 1.00 71.12 285 THR A O 1
ATOM 2286 N N . HIS A 1 286 ? 21.622 5.869 -6.827 1.00 72.06 286 HIS A N 1
ATOM 2287 C CA . HIS A 1 286 ? 22.992 5.580 -6.414 1.00 72.06 286 HIS A CA 1
ATOM 2288 C C . HIS A 1 286 ? 23.931 6.774 -6.612 1.00 72.06 286 HIS A C 1
ATOM 2290 O O . HIS A 1 286 ? 23.706 7.664 -7.431 1.00 72.06 286 HIS A O 1
ATOM 2296 N N . THR A 1 287 ? 25.030 6.774 -5.858 1.00 70.31 287 THR A N 1
ATOM 2297 C CA . THR A 1 287 ? 26.158 7.689 -6.053 1.00 70.31 287 THR A CA 1
ATOM 2298 C C . THR A 1 287 ? 27.462 6.899 -6.007 1.00 70.31 287 THR A C 1
ATOM 2300 O O . THR A 1 287 ? 27.622 5.971 -5.213 1.00 70.31 287 THR A O 1
ATOM 2303 N N . GLY A 1 288 ? 28.400 7.237 -6.895 1.00 71.31 288 GLY A N 1
ATOM 2304 C CA . GLY A 1 288 ? 29.613 6.442 -7.092 1.00 71.31 288 GLY A CA 1
ATOM 2305 C C . GLY A 1 288 ? 29.346 5.066 -7.719 1.00 71.31 288 GLY A C 1
ATOM 2306 O O . GLY A 1 288 ? 28.314 4.835 -8.354 1.00 71.31 288 GLY A O 1
ATOM 2307 N N . TRP A 1 289 ? 30.318 4.163 -7.566 1.00 72.38 289 TRP A N 1
ATOM 2308 C CA . TRP A 1 289 ? 30.300 2.833 -8.179 1.00 72.38 289 TRP A CA 1
ATOM 2309 C C . TRP A 1 289 ? 29.390 1.865 -7.412 1.00 72.38 289 TRP A C 1
ATOM 2311 O O . TRP A 1 289 ? 29.640 1.556 -6.244 1.00 72.38 289 TRP A O 1
ATOM 2321 N N . VAL A 1 290 ? 28.353 1.385 -8.098 1.00 75.19 290 VAL A N 1
ATOM 2322 C CA . VAL A 1 290 ? 27.372 0.394 -7.635 1.00 75.19 290 VAL A CA 1
ATOM 2323 C C . VAL A 1 290 ? 27.039 -0.521 -8.817 1.00 75.19 290 VAL A C 1
ATOM 2325 O O . VAL A 1 290 ? 26.988 -0.054 -9.957 1.00 75.19 290 VAL A O 1
ATOM 2328 N N . VAL A 1 291 ? 26.809 -1.808 -8.542 1.00 79.19 291 VAL A N 1
ATOM 2329 C CA . VAL A 1 291 ? 26.212 -2.759 -9.492 1.00 79.19 291 VAL A CA 1
ATOM 2330 C C . VAL A 1 291 ? 24.749 -2.961 -9.104 1.00 79.19 291 VAL A C 1
ATOM 2332 O O . VAL A 1 291 ? 24.442 -3.188 -7.935 1.00 79.19 291 VAL A O 1
ATOM 2335 N N . ILE A 1 292 ? 23.850 -2.837 -10.075 1.00 85.69 292 ILE A N 1
ATOM 2336 C CA . ILE A 1 292 ? 22.396 -2.831 -9.904 1.00 85.69 292 ILE A CA 1
ATOM 2337 C C . ILE A 1 292 ? 21.822 -3.973 -10.740 1.00 85.69 292 ILE A C 1
ATOM 2339 O O . ILE A 1 292 ? 22.108 -4.076 -11.931 1.00 85.69 292 ILE A O 1
ATOM 2343 N N . GLY A 1 293 ? 21.003 -4.843 -10.156 1.00 86.12 293 GLY A N 1
ATOM 2344 C CA . GLY A 1 293 ? 20.462 -5.983 -10.889 1.00 86.12 293 GLY A CA 1
ATOM 2345 C C . GLY A 1 293 ? 19.826 -7.030 -9.993 1.00 86.12 293 GLY A C 1
ATOM 2346 O O . GLY A 1 293 ? 19.315 -6.697 -8.925 1.00 86.12 293 GLY A O 1
ATOM 2347 N N . ALA A 1 294 ? 19.827 -8.277 -10.455 1.00 85.62 294 ALA A N 1
ATOM 2348 C CA . ALA A 1 294 ? 19.083 -9.376 -9.851 1.00 85.62 294 ALA A CA 1
ATOM 2349 C C . ALA A 1 294 ? 19.875 -10.683 -9.872 1.00 85.62 294 ALA A C 1
ATOM 2351 O O . ALA A 1 294 ? 20.826 -10.839 -10.634 1.00 85.62 294 ALA A O 1
ATOM 2352 N N . THR A 1 295 ? 19.452 -11.624 -9.036 1.00 84.69 295 THR A N 1
ATOM 2353 C CA . THR A 1 295 ? 20.093 -12.921 -8.822 1.00 84.69 295 THR A CA 1
ATOM 2354 C C . THR A 1 295 ? 19.037 -13.967 -8.483 1.00 84.69 295 THR A C 1
ATOM 2356 O O . THR A 1 295 ? 18.002 -13.622 -7.906 1.00 84.69 295 THR A O 1
ATOM 2359 N N . TYR A 1 296 ? 19.295 -15.236 -8.794 1.00 81.88 296 TYR A N 1
ATOM 2360 C CA . TYR A 1 296 ? 18.576 -16.338 -8.154 1.00 81.88 296 TYR A CA 1
ATOM 2361 C C . TYR A 1 296 ? 18.922 -16.419 -6.659 1.00 81.88 296 TYR A C 1
ATOM 2363 O O . TYR A 1 296 ? 19.948 -15.896 -6.215 1.00 81.88 296 TYR A O 1
ATOM 2371 N N . GLU A 1 297 ? 18.044 -17.051 -5.876 1.00 75.12 297 GLU A N 1
ATOM 2372 C CA . GLU A 1 297 ? 18.187 -17.158 -4.419 1.00 75.12 297 GLU A CA 1
ATOM 2373 C C . GLU A 1 297 ? 19.422 -17.973 -4.013 1.00 75.12 297 GLU A C 1
ATOM 2375 O O . GLU A 1 297 ? 20.199 -17.520 -3.170 1.00 75.12 297 GLU A O 1
ATOM 2380 N N . ASP A 1 298 ? 19.639 -19.122 -4.654 1.00 73.56 298 ASP A N 1
ATOM 2381 C CA . ASP A 1 298 ? 20.724 -20.061 -4.338 1.00 73.56 298 ASP A CA 1
ATOM 2382 C C . ASP A 1 298 ? 22.127 -19.576 -4.762 1.00 73.56 298 ASP A C 1
ATOM 2384 O O . ASP A 1 298 ? 23.127 -20.212 -4.428 1.00 73.56 298 ASP A O 1
ATOM 2388 N N . ALA A 1 299 ? 22.215 -18.445 -5.472 1.00 75.50 299 ALA A N 1
ATOM 2389 C CA . ALA A 1 299 ? 23.447 -17.982 -6.103 1.00 75.50 299 ALA A CA 1
ATOM 2390 C C . ALA A 1 299 ? 24.580 -17.687 -5.105 1.00 75.50 299 ALA A C 1
ATOM 2392 O O . ALA A 1 299 ? 24.366 -17.115 -4.029 1.00 75.50 299 ALA A O 1
ATOM 2393 N N . GLY A 1 300 ? 25.811 -18.027 -5.501 1.00 69.19 300 GLY A N 1
ATOM 2394 C CA . GLY A 1 300 ? 27.006 -17.993 -4.651 1.00 69.19 300 GLY A CA 1
ATOM 2395 C C . GLY A 1 300 ? 27.325 -16.632 -4.007 1.00 69.19 300 GLY A C 1
ATOM 2396 O O . GLY A 1 300 ? 27.471 -15.616 -4.689 1.00 69.19 300 GLY A O 1
ATOM 2397 N N . ARG A 1 301 ? 27.484 -16.607 -2.671 1.00 72.69 301 ARG A N 1
ATOM 2398 C CA . ARG A 1 301 ? 27.696 -15.377 -1.863 1.00 72.69 301 ARG A CA 1
ATOM 2399 C C . ARG A 1 301 ? 29.029 -15.321 -1.095 1.00 72.69 301 ARG A C 1
ATOM 2401 O O . ARG A 1 301 ? 29.347 -14.286 -0.502 1.00 72.69 301 ARG A O 1
ATOM 2408 N N . ARG A 1 302 ? 29.799 -16.417 -1.085 1.00 67.00 302 ARG A N 1
ATOM 2409 C CA . ARG A 1 302 ? 31.028 -16.617 -0.280 1.00 67.00 302 ARG A CA 1
ATOM 2410 C C . ARG A 1 302 ? 32.221 -17.047 -1.131 1.00 67.00 302 ARG A C 1
ATOM 2412 O O . ARG A 1 302 ? 32.035 -17.534 -2.245 1.00 67.00 302 ARG A O 1
ATOM 2419 N N . ALA A 1 303 ? 33.437 -16.917 -0.601 1.00 55.88 303 ALA A N 1
ATOM 2420 C CA . ALA A 1 303 ? 34.671 -17.210 -1.340 1.00 55.88 303 ALA A CA 1
ATOM 2421 C C . ALA A 1 303 ? 34.735 -18.645 -1.911 1.00 55.88 303 ALA A C 1
ATOM 2423 O O . ALA A 1 303 ? 35.249 -18.854 -3.008 1.00 55.88 303 ALA A O 1
ATOM 2424 N N . GLU A 1 304 ? 34.161 -19.624 -1.207 1.00 60.06 304 GLU A N 1
ATOM 2425 C CA . GLU A 1 304 ? 34.095 -21.033 -1.634 1.00 60.06 304 GLU A CA 1
ATOM 2426 C C . GLU A 1 304 ? 33.145 -21.278 -2.826 1.00 60.06 304 GLU A C 1
ATOM 2428 O O . GLU A 1 304 ? 33.238 -22.314 -3.478 1.00 60.06 304 GLU A O 1
ATOM 2433 N N . SER A 1 305 ? 32.256 -20.325 -3.140 1.00 58.06 305 SER A N 1
ATOM 2434 C CA . SER A 1 305 ? 31.261 -20.428 -4.223 1.00 58.06 305 SER A CA 1
ATOM 2435 C C . SER A 1 305 ? 31.673 -19.763 -5.548 1.00 58.06 305 SER A C 1
ATOM 2437 O O . SER A 1 305 ? 30.893 -19.752 -6.495 1.00 58.06 305 SER A O 1
ATOM 2439 N N . GLY A 1 306 ? 32.898 -19.233 -5.649 1.00 63.22 306 GLY A N 1
ATOM 2440 C CA . GLY A 1 306 ? 33.414 -18.614 -6.875 1.00 63.22 306 GLY A CA 1
ATOM 2441 C C . GLY A 1 306 ? 33.059 -17.129 -7.024 1.00 63.22 306 GLY A C 1
ATOM 2442 O O . GLY A 1 306 ? 33.125 -16.363 -6.062 1.00 63.22 306 GLY A O 1
ATOM 2443 N N . GLN A 1 307 ? 32.749 -16.697 -8.251 1.00 63.91 307 GLN A N 1
ATOM 2444 C CA . GLN A 1 307 ? 32.442 -15.295 -8.557 1.00 63.91 307 GLN A CA 1
ATOM 2445 C C . GLN A 1 307 ? 31.065 -14.902 -8.002 1.00 63.91 307 GLN A C 1
ATOM 2447 O O . GLN A 1 307 ? 30.039 -15.449 -8.406 1.00 63.91 307 GLN A O 1
ATOM 2452 N N . CYS A 1 308 ? 31.053 -13.959 -7.058 1.00 65.88 308 CYS A N 1
ATOM 2453 C CA . CYS A 1 308 ? 29.875 -13.615 -6.255 1.00 65.88 308 CYS A CA 1
ATOM 2454 C C . CYS A 1 308 ? 29.298 -12.216 -6.535 1.00 65.88 308 CYS A C 1
ATOM 2456 O O . CYS A 1 308 ? 28.336 -11.816 -5.876 1.00 65.88 308 CYS A O 1
ATOM 2458 N N . GLY A 1 309 ? 29.863 -11.444 -7.471 1.00 72.31 309 GLY A N 1
ATOM 2459 C CA . GLY A 1 309 ? 29.281 -10.182 -7.932 1.00 72.31 309 GLY A CA 1
ATOM 2460 C C . GLY A 1 309 ? 28.072 -10.381 -8.856 1.00 72.31 309 GLY A C 1
ATOM 2461 O O . GLY A 1 309 ? 28.030 -11.324 -9.644 1.00 72.31 309 GLY A O 1
ATOM 2462 N N . LEU A 1 310 ? 27.096 -9.470 -8.791 1.00 77.94 310 LEU A N 1
ATOM 2463 C CA . LEU A 1 310 ? 25.946 -9.448 -9.704 1.00 77.94 310 LEU A CA 1
ATOM 2464 C C . LEU A 1 310 ? 26.411 -9.312 -11.164 1.00 77.94 310 LEU A C 1
ATOM 2466 O O . LEU A 1 310 ? 27.033 -8.316 -11.534 1.00 77.94 310 LEU A O 1
ATOM 2470 N N . GLY A 1 311 ? 26.094 -10.304 -11.996 1.00 78.31 311 GLY A N 1
ATOM 2471 C CA . GLY A 1 311 ? 26.548 -10.388 -13.386 1.00 78.31 311 GLY A CA 1
ATOM 2472 C C . GLY A 1 311 ? 27.915 -11.057 -13.583 1.00 78.31 311 GLY A C 1
ATOM 2473 O O . GLY A 1 311 ? 28.326 -11.272 -14.724 1.00 78.31 311 GLY A O 1
ATOM 2474 N N . GLU A 1 312 ? 28.624 -11.429 -12.513 1.00 79.94 312 GLU A N 1
ATOM 2475 C CA . GLU A 1 312 ? 29.899 -12.155 -12.617 1.00 79.94 312 GLU A CA 1
ATOM 2476 C C . GLU A 1 312 ? 29.728 -13.673 -12.817 1.00 79.94 312 GLU A C 1
ATOM 2478 O O . GLU A 1 312 ? 30.695 -14.356 -13.139 1.00 79.94 312 GLU A O 1
ATOM 2483 N N . ASN A 1 313 ? 28.514 -14.203 -12.644 1.00 79.25 313 ASN A N 1
ATOM 2484 C CA . ASN A 1 313 ? 28.178 -15.626 -12.754 1.00 79.25 313 ASN A CA 1
ATOM 2485 C C . ASN A 1 313 ? 26.952 -15.852 -13.666 1.00 79.25 313 ASN A C 1
ATOM 2487 O O . ASN A 1 313 ? 26.402 -14.903 -14.228 1.00 79.25 313 ASN A O 1
ATOM 2491 N N . GLU A 1 314 ? 26.551 -17.112 -13.864 1.00 81.69 314 GLU A N 1
ATOM 2492 C CA . GLU A 1 314 ? 25.401 -17.475 -14.718 1.00 81.69 314 GLU A CA 1
ATOM 2493 C C . GLU A 1 314 ? 24.037 -17.231 -14.042 1.00 81.69 314 GLU A C 1
ATOM 2495 O O . GLU A 1 314 ? 23.000 -17.238 -14.702 1.00 81.69 314 GLU A O 1
ATOM 2500 N N . GLU A 1 315 ? 24.035 -17.004 -12.726 1.00 84.12 315 GLU A N 1
ATOM 2501 C CA . GLU A 1 315 ? 22.844 -16.968 -11.869 1.00 84.12 315 GLU A CA 1
ATOM 2502 C C . GLU A 1 315 ? 22.373 -15.539 -11.547 1.00 84.12 315 GLU A C 1
ATOM 2504 O O . GLU A 1 315 ? 21.402 -15.347 -10.808 1.00 84.12 315 GLU A O 1
ATOM 2509 N N . SER A 1 316 ? 23.068 -14.527 -12.074 1.00 86.38 316 SER A N 1
ATOM 2510 C CA . SER A 1 316 ? 22.809 -13.118 -11.793 1.00 86.38 316 SER A CA 1
ATOM 2511 C C . SER A 1 316 ? 23.132 -12.198 -12.970 1.00 86.38 316 SER A C 1
ATOM 2513 O O . SER A 1 316 ? 23.926 -12.517 -13.853 1.00 86.38 316 SER A O 1
ATOM 2515 N N . TRP A 1 317 ? 22.526 -11.013 -12.950 1.00 89.75 317 TRP A N 1
ATOM 2516 C CA . TRP A 1 317 ? 22.668 -9.961 -13.954 1.00 89.75 317 TRP A CA 1
ATOM 2517 C C . TRP A 1 317 ? 22.983 -8.641 -13.260 1.00 89.75 317 TRP A C 1
ATOM 2519 O O . TRP A 1 317 ? 22.394 -8.336 -12.220 1.00 89.75 317 TRP A O 1
ATOM 2529 N N . GLY A 1 318 ? 23.873 -7.842 -13.846 1.00 88.69 318 GLY A N 1
ATOM 2530 C CA . GLY A 1 318 ? 24.261 -6.537 -13.319 1.00 88.69 318 GLY A CA 1
ATOM 2531 C C . GLY A 1 318 ? 24.298 -5.448 -14.389 1.00 88.69 318 GLY A C 1
ATOM 2532 O O . GLY A 1 318 ? 24.669 -5.687 -15.532 1.00 88.69 318 GLY A O 1
ATOM 2533 N N . LEU A 1 319 ? 23.970 -4.223 -13.996 1.00 88.75 319 LEU A N 1
ATOM 2534 C CA . LEU A 1 319 ? 24.344 -2.989 -14.677 1.00 88.75 319 LEU A CA 1
ATOM 2535 C C . LEU A 1 319 ? 25.214 -2.186 -13.712 1.00 88.75 319 LEU A C 1
ATOM 2537 O O . LEU A 1 319 ? 24.820 -1.978 -12.565 1.00 88.75 319 LEU A O 1
ATOM 2541 N N . CYS A 1 320 ? 26.368 -1.698 -14.156 1.00 87.19 320 CYS A N 1
ATOM 2542 C CA . CYS A 1 320 ? 27.182 -0.774 -13.371 1.00 87.19 320 CYS A CA 1
ATOM 2543 C C . CYS A 1 320 ? 27.531 0.484 -14.175 1.00 87.19 320 CYS A C 1
ATOM 2545 O O . CYS A 1 320 ? 27.442 0.503 -15.403 1.00 87.19 320 CYS A O 1
ATOM 2547 N N . TRP A 1 321 ? 27.925 1.545 -13.468 1.00 82.69 321 TRP A N 1
ATOM 2548 C CA . TRP A 1 321 ? 28.537 2.735 -14.061 1.00 82.69 321 TRP A CA 1
ATOM 2549 C C . TRP A 1 321 ? 30.029 2.747 -13.720 1.00 82.69 321 TRP A C 1
ATOM 2551 O O . TRP A 1 321 ? 30.399 2.910 -12.555 1.00 82.69 321 TRP A O 1
ATOM 2561 N N . SER A 1 322 ? 30.897 2.607 -14.723 1.00 78.88 322 SER A N 1
ATOM 2562 C CA . SER A 1 322 ? 32.354 2.506 -14.533 1.00 78.88 322 SER A CA 1
ATOM 2563 C C . SER A 1 322 ? 33.067 3.856 -14.372 1.00 78.88 322 SER A C 1
ATOM 2565 O O . SER A 1 322 ? 34.293 3.919 -14.312 1.00 78.88 322 SER A O 1
ATOM 2567 N N . GLY A 1 323 ? 32.312 4.956 -14.288 1.00 79.38 323 GLY A N 1
ATOM 2568 C CA . GLY A 1 323 ? 32.834 6.324 -14.214 1.00 79.38 323 GLY A CA 1
ATOM 2569 C C . GLY A 1 323 ? 32.784 7.075 -15.547 1.00 79.38 323 GLY A C 1
ATOM 2570 O O . GLY A 1 323 ? 32.767 8.302 -15.534 1.00 79.38 323 GLY A O 1
ATOM 2571 N N . MET A 1 324 ? 32.712 6.358 -16.676 1.00 81.81 324 MET A N 1
ATOM 2572 C CA . MET A 1 324 ? 32.672 6.939 -18.031 1.00 81.81 324 MET A CA 1
ATOM 2573 C C . MET A 1 324 ? 31.489 6.465 -18.889 1.00 81.81 324 MET A C 1
ATOM 2575 O O . MET A 1 324 ? 31.130 7.143 -19.849 1.00 81.81 324 MET A O 1
ATOM 2579 N N . ARG A 1 325 ? 30.920 5.294 -18.582 1.00 86.50 325 ARG A N 1
ATOM 2580 C CA . ARG A 1 325 ? 29.861 4.621 -19.347 1.00 86.50 325 ARG A CA 1
ATOM 2581 C C . ARG A 1 325 ? 29.107 3.635 -18.457 1.00 86.50 325 ARG A C 1
ATOM 2583 O O . ARG A 1 325 ? 29.576 3.297 -17.366 1.00 86.50 325 ARG A O 1
ATOM 2590 N N . TYR A 1 326 ? 27.971 3.151 -18.951 1.00 88.56 326 TYR A N 1
ATOM 2591 C CA . TYR A 1 326 ? 27.310 1.978 -18.388 1.00 88.56 326 TYR A CA 1
ATOM 2592 C C . TYR A 1 326 ? 27.884 0.692 -18.980 1.00 88.56 326 TYR A C 1
ATOM 2594 O O . TYR A 1 326 ? 28.250 0.647 -20.154 1.00 88.56 326 TYR A O 1
ATOM 2602 N N . GLU A 1 327 ? 27.917 -0.360 -18.173 1.00 89.50 327 GLU A N 1
ATOM 2603 C CA . GLU A 1 327 ? 28.343 -1.706 -18.554 1.00 89.50 327 GLU A CA 1
ATOM 2604 C C . GLU A 1 327 ? 27.300 -2.709 -18.042 1.00 89.50 327 GLU A C 1
ATOM 2606 O O . GLU A 1 327 ? 26.942 -2.682 -16.863 1.00 89.50 327 GLU A O 1
ATOM 2611 N N . VAL A 1 328 ? 26.795 -3.584 -18.919 1.00 89.00 328 VAL A N 1
ATOM 2612 C CA . VAL A 1 328 ? 25.927 -4.717 -18.542 1.00 89.00 328 VAL A CA 1
ATOM 2613 C C . VAL A 1 328 ? 26.791 -5.955 -18.361 1.00 89.00 328 VAL A C 1
ATOM 2615 O O . VAL A 1 328 ? 27.533 -6.307 -19.273 1.00 89.00 328 VAL A O 1
ATOM 2618 N N . TRP A 1 329 ? 26.668 -6.608 -17.212 1.00 84.81 329 TRP A N 1
ATOM 2619 C CA . TRP A 1 329 ? 27.432 -7.771 -16.771 1.00 84.81 329 TRP A CA 1
ATOM 2620 C C . TRP A 1 329 ? 26.523 -9.007 -16.697 1.00 84.81 329 TRP A C 1
ATOM 2622 O O . TRP A 1 329 ? 25.451 -8.962 -16.087 1.00 84.81 329 TRP A O 1
ATOM 2632 N N . PHE A 1 330 ? 26.955 -10.108 -17.313 1.00 84.25 330 PHE A N 1
ATOM 2633 C CA . PHE A 1 330 ? 26.325 -11.432 -17.232 1.00 84.25 330 PHE A CA 1
ATOM 2634 C C . PHE A 1 330 ? 27.376 -12.516 -17.519 1.00 84.25 330 PHE A C 1
ATOM 2636 O O . PHE A 1 330 ? 28.201 -12.343 -18.419 1.00 84.25 330 PHE A O 1
ATOM 2643 N N . THR A 1 331 ? 27.364 -13.650 -16.809 1.00 80.88 331 THR A N 1
ATOM 2644 C CA . THR A 1 331 ? 28.334 -14.760 -16.998 1.00 80.88 331 THR A CA 1
ATOM 2645 C C . THR A 1 331 ? 29.815 -14.346 -16.887 1.00 80.88 331 THR A C 1
ATOM 2647 O O . THR A 1 331 ? 30.680 -14.935 -17.530 1.00 80.88 331 THR A O 1
ATOM 2650 N N . GLY A 1 332 ? 30.130 -13.287 -16.129 1.00 74.69 332 GLY A N 1
ATOM 2651 C CA . GLY A 1 332 ? 31.500 -12.757 -16.023 1.00 74.69 332 GLY A CA 1
ATOM 2652 C C . GLY A 1 332 ? 31.969 -11.944 -17.237 1.00 74.69 332 GLY A C 1
ATOM 2653 O O . GLY A 1 332 ? 33.092 -11.440 -17.246 1.00 74.69 332 GLY A O 1
ATOM 2654 N N . VAL A 1 333 ? 31.110 -11.773 -18.245 1.00 79.69 333 VAL A N 1
ATOM 2655 C CA . VAL A 1 333 ? 31.350 -10.949 -19.433 1.00 79.69 333 VAL A CA 1
ATOM 2656 C C . VAL A 1 333 ? 30.589 -9.636 -19.282 1.00 79.69 333 VAL A C 1
ATOM 2658 O O . VAL A 1 333 ? 29.400 -9.633 -18.962 1.00 79.69 333 VAL A O 1
ATOM 2661 N N . HIS A 1 334 ? 31.256 -8.512 -19.550 1.00 82.44 334 HIS A N 1
ATOM 2662 C CA . HIS A 1 334 ? 30.602 -7.208 -19.630 1.00 82.44 334 HIS A CA 1
ATOM 2663 C C . HIS A 1 334 ? 30.459 -6.720 -21.072 1.00 82.44 334 HIS A C 1
ATOM 2665 O O . HIS A 1 334 ? 31.258 -7.048 -21.953 1.00 82.44 334 HIS A O 1
ATOM 2671 N N . LYS A 1 335 ? 29.439 -5.895 -21.303 1.00 87.75 335 LYS A N 1
ATOM 2672 C CA . LYS A 1 335 ? 29.213 -5.174 -22.551 1.00 87.75 335 LYS A CA 1
ATOM 2673 C C . LYS A 1 335 ? 28.965 -3.697 -22.267 1.00 87.75 335 LYS A C 1
ATOM 2675 O O . LYS A 1 335 ? 27.986 -3.342 -21.609 1.00 87.75 335 LYS A O 1
ATOM 2680 N N . ASP A 1 336 ? 29.818 -2.854 -22.835 1.00 89.06 336 ASP A N 1
ATOM 2681 C CA . ASP A 1 336 ? 29.654 -1.403 -22.872 1.00 89.06 336 ASP A CA 1
ATOM 2682 C C . ASP A 1 336 ? 28.300 -0.985 -23.464 1.00 89.06 336 ASP A C 1
ATOM 2684 O O . ASP A 1 336 ? 27.904 -1.432 -24.547 1.00 89.06 336 ASP A O 1
ATOM 2688 N N . ILE A 1 337 ? 27.656 -0.019 -22.812 1.00 85.88 337 ILE A N 1
ATOM 2689 C CA . ILE A 1 337 ? 26.621 0.821 -23.407 1.00 85.88 337 ILE A CA 1
ATOM 2690 C C . ILE A 1 337 ? 27.206 2.226 -23.584 1.00 85.88 337 ILE A C 1
ATOM 2692 O O . ILE A 1 337 ? 27.317 3.017 -22.646 1.00 85.88 337 ILE A O 1
ATOM 2696 N N . SER A 1 338 ? 27.616 2.521 -24.816 1.00 80.25 338 SER A N 1
ATOM 2697 C CA . SER A 1 338 ? 28.137 3.829 -25.222 1.00 80.25 338 SER A CA 1
ATOM 2698 C C . SER A 1 338 ? 27.026 4.882 -25.330 1.00 80.25 338 SER A C 1
ATOM 2700 O O . SER A 1 338 ? 25.861 4.550 -25.533 1.00 80.25 338 SER A O 1
ATOM 2702 N N . ASN A 1 339 ? 27.408 6.162 -25.301 1.00 81.25 339 ASN A N 1
ATOM 2703 C CA . ASN A 1 339 ? 26.549 7.317 -25.613 1.00 81.25 339 ASN A CA 1
ATOM 2704 C C . ASN A 1 339 ? 25.357 7.559 -24.661 1.00 81.25 339 ASN A C 1
ATOM 2706 O O . ASN A 1 339 ? 24.486 8.365 -24.980 1.00 81.25 339 ASN A O 1
ATOM 2710 N N . ILE A 1 340 ? 25.336 6.923 -23.486 1.00 82.00 340 ILE A N 1
ATOM 2711 C CA . ILE A 1 340 ? 24.393 7.226 -22.401 1.00 82.00 340 ILE A CA 1
ATOM 2712 C C . ILE A 1 340 ? 25.151 7.999 -21.301 1.00 82.00 340 ILE A C 1
ATOM 2714 O O . ILE A 1 340 ? 26.162 7.488 -20.813 1.00 82.00 340 ILE A O 1
ATOM 2718 N N . PRO A 1 341 ? 24.724 9.223 -20.921 1.00 84.62 341 PRO A N 1
ATOM 2719 C CA . PRO A 1 341 ? 25.345 9.986 -19.833 1.00 84.62 341 PRO A CA 1
ATOM 2720 C C . PRO A 1 341 ? 25.029 9.367 -18.463 1.00 84.62 341 PRO A C 1
ATOM 2722 O O . PRO A 1 341 ? 24.166 8.503 -18.354 1.00 84.62 341 PRO A O 1
ATOM 2725 N N . PHE A 1 342 ? 25.703 9.812 -17.400 1.00 85.19 342 PHE A N 1
ATOM 2726 C CA . PHE A 1 342 ? 25.414 9.336 -16.043 1.00 85.19 342 PHE A CA 1
ATOM 2727 C C . PHE A 1 342 ? 24.010 9.752 -15.573 1.00 85.19 342 PHE A C 1
ATOM 2729 O O . PHE A 1 342 ? 23.689 10.940 -15.551 1.00 85.19 342 PHE A O 1
ATOM 2736 N N . PHE A 1 343 ? 23.234 8.780 -15.095 1.00 81.81 343 PHE A N 1
ATOM 2737 C CA . PHE A 1 343 ? 21.990 8.977 -14.357 1.00 81.81 343 PHE A CA 1
ATOM 2738 C C . PHE A 1 343 ? 22.159 8.497 -12.918 1.00 81.81 343 PHE A C 1
ATOM 2740 O O . PHE A 1 343 ? 22.634 7.390 -12.672 1.00 81.81 343 PHE A O 1
ATOM 2747 N N . SER A 1 344 ? 21.731 9.318 -11.957 1.00 80.50 344 SER A N 1
ATOM 2748 C CA . SER A 1 344 ? 21.786 8.974 -10.532 1.00 80.50 344 SER A CA 1
ATOM 2749 C C . SER A 1 344 ? 20.725 7.963 -10.102 1.00 80.50 344 SER A C 1
ATOM 2751 O O . SER A 1 344 ? 20.822 7.453 -8.992 1.00 80.50 344 SER A O 1
ATOM 2753 N N . THR A 1 345 ? 19.729 7.667 -10.941 1.00 80.88 345 THR A N 1
ATOM 2754 C CA . THR A 1 345 ? 18.715 6.635 -10.693 1.00 80.88 345 THR A CA 1
ATOM 2755 C C . THR A 1 345 ? 18.601 5.724 -11.911 1.00 80.88 345 THR A C 1
ATOM 2757 O O . THR A 1 345 ? 18.492 6.195 -13.045 1.00 80.88 345 THR A O 1
ATOM 2760 N N . ILE A 1 346 ? 18.609 4.415 -11.657 1.00 82.62 346 ILE A N 1
ATOM 2761 C CA . ILE A 1 346 ? 18.370 3.367 -12.652 1.00 82.62 346 ILE A CA 1
ATOM 2762 C C . ILE A 1 346 ? 17.126 2.582 -12.254 1.00 82.62 346 ILE A C 1
ATOM 2764 O O . ILE A 1 346 ? 17.049 2.073 -11.136 1.00 82.62 346 ILE A O 1
ATOM 2768 N N . GLY A 1 347 ? 16.184 2.457 -13.186 1.00 73.31 347 GLY A N 1
ATOM 2769 C CA . GLY A 1 347 ? 15.076 1.512 -13.105 1.00 73.31 347 GLY A CA 1
ATOM 2770 C C . GLY A 1 347 ? 15.493 0.146 -13.644 1.00 73.31 347 GLY A C 1
ATOM 2771 O O . GLY A 1 347 ? 16.128 0.063 -14.697 1.00 73.31 347 GLY A O 1
ATOM 2772 N N . VAL A 1 348 ? 15.118 -0.927 -12.954 1.00 74.62 348 VAL A N 1
ATOM 2773 C CA . VAL A 1 348 ? 15.266 -2.314 -13.415 1.00 74.62 348 VAL A CA 1
ATOM 2774 C C . VAL A 1 348 ? 13.881 -2.926 -13.544 1.00 74.62 348 VAL A C 1
ATOM 2776 O O . VAL A 1 348 ? 13.094 -2.853 -12.607 1.00 74.62 348 VAL A O 1
ATOM 2779 N N . TYR A 1 349 ? 13.591 -3.552 -14.680 1.00 70.25 349 TYR A N 1
ATOM 2780 C CA . TYR A 1 349 ? 12.394 -4.359 -14.912 1.00 70.25 349 TYR A CA 1
ATOM 2781 C C . TYR A 1 349 ? 12.774 -5.828 -15.075 1.00 70.25 349 TYR A C 1
ATOM 2783 O O . TYR A 1 349 ? 13.757 -6.140 -15.750 1.00 70.25 349 TYR A O 1
ATOM 2791 N N . ILE A 1 350 ? 11.954 -6.722 -14.528 1.00 73.25 350 ILE A N 1
ATOM 2792 C CA . ILE A 1 350 ? 11.978 -8.156 -14.809 1.00 73.25 350 ILE A CA 1
ATOM 2793 C C . ILE A 1 350 ? 10.595 -8.617 -15.265 1.00 73.25 350 ILE A C 1
ATOM 2795 O O . ILE A 1 350 ? 9.588 -8.346 -14.611 1.00 73.25 350 ILE A O 1
ATOM 2799 N N . ASP A 1 351 ? 10.574 -9.400 -16.341 1.00 73.06 351 ASP A N 1
ATOM 2800 C CA . ASP A 1 351 ? 9.487 -10.305 -16.705 1.00 73.06 351 ASP A CA 1
ATOM 2801 C C . ASP A 1 351 ? 10.028 -11.736 -16.628 1.00 73.06 351 ASP A C 1
ATOM 2803 O O . ASP A 1 351 ? 10.593 -12.256 -17.594 1.00 73.06 351 ASP A O 1
ATOM 2807 N N . GLN A 1 352 ? 9.922 -12.350 -15.444 1.00 74.69 352 GLN A N 1
ATOM 2808 C CA . GLN A 1 352 ? 10.511 -13.665 -15.183 1.00 74.69 352 GLN A CA 1
ATOM 2809 C C . GLN A 1 352 ? 9.863 -14.768 -16.052 1.00 74.69 352 GLN A C 1
ATOM 2811 O O . GLN A 1 352 ? 10.614 -15.555 -16.628 1.00 74.69 352 GLN A O 1
ATOM 2816 N N . PRO A 1 353 ? 8.527 -14.790 -16.273 1.00 61.34 353 PRO A N 1
ATOM 2817 C CA . PRO A 1 353 ? 7.893 -15.684 -17.248 1.00 61.34 353 PRO A CA 1
ATOM 2818 C C . PRO A 1 353 ? 8.370 -15.512 -18.699 1.00 61.34 353 PRO A C 1
ATOM 2820 O O . PRO A 1 353 ? 8.321 -16.475 -19.464 1.00 61.34 353 PRO A O 1
ATOM 2823 N N . ALA A 1 354 ? 8.817 -14.315 -19.098 1.00 68.00 354 ALA A N 1
ATOM 2824 C CA . ALA A 1 354 ? 9.375 -14.065 -20.431 1.00 68.00 354 ALA A CA 1
ATOM 2825 C C . ALA A 1 354 ? 10.905 -14.244 -20.516 1.00 68.00 354 ALA A C 1
ATOM 2827 O O . ALA A 1 354 ? 11.454 -14.199 -21.616 1.00 68.00 354 ALA A O 1
ATOM 2828 N N . GLY A 1 355 ? 11.599 -14.424 -19.385 1.00 79.19 355 GLY A N 1
ATOM 2829 C CA . GLY A 1 355 ? 13.064 -14.476 -19.325 1.00 79.19 355 GLY A CA 1
ATOM 2830 C C . GLY A 1 355 ? 13.749 -13.136 -19.623 1.00 79.19 355 GLY A C 1
ATOM 2831 O O . GLY A 1 355 ? 14.863 -13.124 -20.141 1.00 79.19 355 GLY A O 1
ATOM 2832 N N . ILE A 1 356 ? 13.086 -12.006 -19.345 1.00 78.88 356 ILE A N 1
ATOM 2833 C CA . ILE A 1 356 ? 13.587 -10.661 -19.670 1.00 78.88 356 ILE A CA 1
ATOM 2834 C C . ILE A 1 356 ? 13.998 -9.927 -18.393 1.00 78.88 356 ILE A C 1
ATOM 2836 O O . ILE A 1 356 ? 13.188 -9.771 -17.481 1.00 78.88 356 ILE A O 1
ATOM 2840 N N . ILE A 1 357 ? 15.217 -9.383 -18.387 1.00 84.31 357 ILE A N 1
ATOM 2841 C CA . ILE A 1 357 ? 15.618 -8.248 -17.545 1.00 84.31 357 ILE A CA 1
ATOM 2842 C C . ILE A 1 357 ? 15.857 -7.027 -18.444 1.00 84.31 357 ILE A C 1
ATOM 2844 O O . ILE A 1 357 ? 16.257 -7.161 -19.603 1.00 84.31 357 ILE A O 1
ATOM 2848 N N . SER A 1 358 ? 15.560 -5.823 -17.963 1.00 81.94 358 SER A N 1
ATOM 2849 C CA . SER A 1 358 ? 15.757 -4.574 -18.708 1.00 81.94 358 SER A CA 1
ATOM 2850 C C . SER A 1 358 ? 16.101 -3.421 -17.773 1.00 81.94 358 SER A C 1
ATOM 2852 O O . SER A 1 358 ? 15.621 -3.372 -16.644 1.00 81.94 358 SER A O 1
ATOM 2854 N N . TYR A 1 359 ? 16.928 -2.497 -18.256 1.00 83.38 359 TYR A N 1
ATOM 2855 C CA . TYR A 1 359 ? 17.459 -1.376 -17.485 1.00 83.38 359 TYR A CA 1
ATOM 2856 C C . TYR A 1 359 ? 17.096 -0.045 -18.145 1.00 83.38 359 TYR A C 1
ATOM 2858 O O . TYR A 1 359 ? 17.186 0.085 -19.366 1.00 83.38 359 TYR A O 1
ATOM 2866 N N . TYR A 1 360 ? 16.726 0.942 -17.331 1.00 79.25 360 TYR A N 1
ATOM 2867 C CA . TYR A 1 360 ? 16.239 2.245 -17.775 1.00 79.25 360 TYR A CA 1
ATOM 2868 C C . TYR A 1 360 ? 16.968 3.368 -17.039 1.00 79.25 360 TYR A C 1
ATOM 2870 O O . TYR A 1 360 ? 17.082 3.354 -15.813 1.00 79.25 360 TYR A O 1
ATOM 2878 N N . ALA A 1 361 ? 17.426 4.362 -17.795 1.00 80.25 361 ALA A N 1
ATOM 2879 C CA . ALA A 1 361 ? 17.852 5.644 -17.252 1.00 80.25 361 ALA A CA 1
ATOM 2880 C C . ALA A 1 361 ? 16.630 6.411 -16.727 1.00 80.25 361 ALA A C 1
ATOM 2882 O O . ALA A 1 361 ? 15.661 6.582 -17.467 1.00 80.25 361 ALA A O 1
ATOM 2883 N N . VAL A 1 362 ? 16.675 6.886 -15.478 1.00 71.94 362 VAL A N 1
ATOM 2884 C CA . VAL A 1 362 ? 15.584 7.671 -14.878 1.00 71.94 362 VAL A CA 1
ATOM 2885 C C . VAL A 1 362 ? 15.995 9.139 -14.754 1.00 71.94 362 VAL A C 1
ATOM 2887 O O . VAL A 1 362 ? 16.927 9.490 -14.029 1.00 71.94 362 VAL A O 1
ATOM 2890 N N . THR A 1 363 ? 15.286 10.003 -15.482 1.00 69.31 363 THR A N 1
ATOM 2891 C CA . THR A 1 363 ? 15.467 11.462 -15.519 1.00 69.31 363 THR A CA 1
ATOM 2892 C C . THR A 1 363 ? 14.565 12.174 -14.516 1.00 69.31 363 THR A C 1
ATOM 2894 O O . THR A 1 363 ? 13.349 12.217 -14.694 1.00 69.31 363 THR A O 1
ATOM 2897 N N . CYS A 1 364 ? 15.152 12.829 -13.516 1.00 50.12 364 CYS A N 1
ATOM 2898 C CA . CYS A 1 364 ? 14.423 13.694 -12.586 1.00 50.12 364 CYS A CA 1
ATOM 2899 C C . CYS A 1 364 ? 14.259 15.131 -13.129 1.00 50.12 364 CYS A C 1
ATOM 2901 O O . CYS A 1 364 ? 14.742 16.070 -12.499 1.00 50.12 364 CYS A O 1
ATOM 2903 N N . GLU A 1 365 ? 13.593 15.326 -14.275 1.00 45.19 365 GLU A N 1
ATOM 2904 C CA . GLU A 1 365 ? 13.277 16.674 -14.789 1.00 45.19 365 GLU A CA 1
ATOM 2905 C C . GLU A 1 365 ? 11.780 16.908 -15.023 1.00 45.19 365 GLU A C 1
ATOM 2907 O O . GLU A 1 365 ? 11.187 16.450 -15.996 1.00 45.19 365 GLU A O 1
ATOM 2912 N N . GLY A 1 366 ? 11.188 17.729 -14.152 1.00 40.81 366 GLY A N 1
ATOM 2913 C CA . GLY A 1 366 ? 9.887 18.362 -14.363 1.00 40.81 366 GLY A CA 1
ATOM 2914 C C . GLY A 1 366 ? 9.989 19.631 -15.217 1.00 40.81 366 GLY A C 1
ATOM 2915 O O . GLY A 1 366 ? 9.544 20.691 -14.782 1.00 40.81 366 GLY A O 1
ATOM 2916 N N . THR A 1 367 ? 10.575 19.542 -16.415 1.00 32.31 367 THR A N 1
ATOM 2917 C CA . THR A 1 367 ? 10.630 20.653 -17.384 1.00 32.31 367 THR A CA 1
ATOM 2918 C C . THR A 1 367 ? 10.536 20.148 -18.819 1.00 32.31 367 THR A C 1
ATOM 2920 O O . THR A 1 367 ? 11.228 19.211 -19.196 1.00 32.31 367 THR A O 1
ATOM 2923 N N . GLN A 1 368 ? 9.715 20.799 -19.651 1.00 36.56 368 GLN A N 1
ATOM 2924 C CA . GLN A 1 368 ? 9.673 20.508 -21.087 1.00 36.56 368 GLN A CA 1
ATOM 2925 C C . GLN A 1 368 ? 10.991 20.891 -21.768 1.00 36.56 368 GLN A C 1
ATOM 2927 O O . GLN A 1 368 ? 11.342 22.075 -21.774 1.00 36.56 368 GLN A O 1
ATOM 2932 N N . ARG A 1 369 ? 11.623 19.928 -22.448 1.00 31.77 369 ARG A N 1
ATOM 2933 C CA . ARG A 1 369 ? 12.314 20.116 -23.737 1.00 31.77 369 ARG A CA 1
ATOM 2934 C C . ARG A 1 369 ? 12.017 18.920 -24.647 1.00 31.77 369 ARG A C 1
ATOM 2936 O O . ARG A 1 369 ? 11.663 17.855 -24.148 1.00 31.77 369 ARG A O 1
ATOM 2943 N N . GLU A 1 370 ? 12.065 19.174 -25.952 1.00 29.88 370 GLU A N 1
ATOM 2944 C CA . GLU A 1 370 ? 11.764 18.227 -27.042 1.00 29.88 370 GLU A CA 1
ATOM 2945 C C . GLU A 1 370 ? 12.940 17.281 -27.340 1.00 29.88 370 GLU A C 1
ATOM 2947 O O . GLU A 1 370 ? 14.101 17.724 -27.166 1.00 29.88 370 GLU A O 1
#

InterPro domains:
  IPR001870 B30.2/SPRY domain [PS50188] (33-233)
  IPR003877 SPRY domain [PF00622] (109-191)
  IPR003877 SPRY domain [PF00622] (279-363)
  IPR003879 Butyrophylin-like, SPRY domain [PR01407] (49-66)
  IPR003879 Butyrophylin-like, SPRY domain [PR01407] (90-114)
  IPR003879 Butyrophylin-like, SPRY domain [PR01407] (165-189)
  IPR006574 SPRY-associated [PF13765] (53-102)
  IPR006574 SPRY-associated [PF13765] (226-274)
  IPR006574 SPRY-associated [SM00589] (50-104)
  IPR006574 SPRY-associated [SM00589] (223-276)
  IPR013320 Concanavalin A-like lectin/glucanase domain superfamily [SSF49899] (44-192)
  IPR013320 Concanavalin A-like lectin/glucanase domain superfamily [SSF49899] (225-364)
  IPR043136 B30.2/SPRY domain superfamily [G3DSA:2.60.120.920] (33-217)
  IPR043136 B30.2/SPRY domain superfamily [G3DSA:2.60.120.920] (218-368)
  IPR051051 E3 ubiquitin-protein ligase TRIM/RNF [PTHR25465] (51-221)